Protein AF-A0A2H0WDD0-F1 (afdb_monomer)

Radius of gyration: 39.52 Å; Cα contacts (8 Å, |Δi|>4): 113; chains: 1; bounding box: 74×46×110 Å

Nearest PDB structures (foldseek):
  6jx6-assembly1_A  TM=5.318E-01  e=2.650E+00  Homo sapiens
  8auw-assembly1_D  TM=5.076E-01  e=2.993E+00  Homo sapiens
  8gym-assembly1_b  TM=4.103E-01  e=4.866E+00  Tetrahymena thermophila SB210
  7nvu-assembly1_M  TM=1.811E-01  e=6.594E+00  Homo sapiens
  6znl-assembly1_n  TM=1.899E-01  e=6.205E+00  Sus scrofa

Mean predicte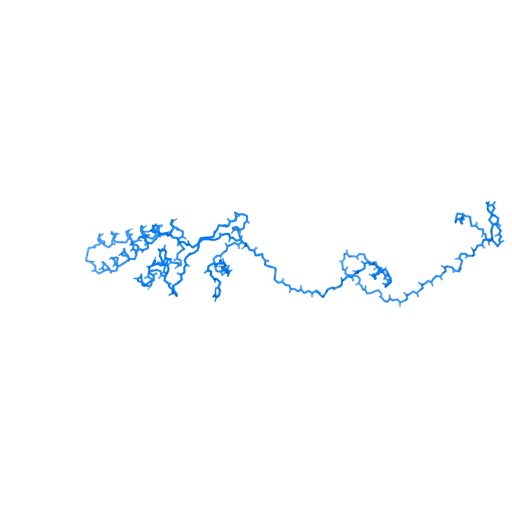d aligned error: 15.19 Å

Sequence (187 aa):
MHPQIRKEGPGKCPICGMDLVKTASLESVQDSSEVAQAPDGHASFQLTNNRIQMIGVKYGLVQKKIIFKSIEAAGRVAFDPELYTAQNEYVEAIRQLERVKDAPLADVKHSAQRMAESAKLRLKILGLSDKQISNLRNTGGATTGSNLLIPKPGESIWVYADVFEMDLPRIEAGLEVTITGGSLEGK

Structure (mmCIF, N/CA/C/O backbone):
data_AF-A0A2H0WDD0-F1
#
_entry.id   AF-A0A2H0WDD0-F1
#
loop_
_atom_site.group_PDB
_atom_site.id
_atom_site.type_symbol
_atom_site.label_atom_id
_atom_site.label_alt_id
_atom_site.label_comp_id
_atom_site.label_asym_id
_atom_site.label_entity_id
_atom_site.label_seq_id
_atom_site.pdbx_PDB_ins_code
_atom_site.Cartn_x
_atom_site.Cartn_y
_atom_site.Cartn_z
_atom_site.occupancy
_atom_site.B_iso_or_equiv
_atom_site.auth_seq_id
_atom_site.auth_comp_id
_atom_site.auth_asym_id
_atom_site.auth_atom_id
_atom_site.pdbx_PDB_model_num
ATOM 1 N N . MET A 1 1 ? 36.101 -6.932 -67.630 1.00 66.62 1 MET A N 1
ATOM 2 C CA . MET A 1 1 ? 36.363 -8.369 -67.885 1.00 66.62 1 MET A CA 1
ATOM 3 C C . MET A 1 1 ? 35.046 -9.031 -68.256 1.00 66.62 1 MET A C 1
ATOM 5 O O . MET A 1 1 ? 34.069 -8.696 -67.609 1.00 66.62 1 MET A O 1
ATOM 9 N N . HIS A 1 2 ? 35.002 -9.886 -69.286 1.00 70.31 2 HIS A N 1
ATOM 10 C CA . HIS A 1 2 ? 33.779 -10.526 -69.808 1.00 70.31 2 HIS A CA 1
ATOM 11 C C . HIS A 1 2 ? 33.630 -11.949 -69.232 1.00 70.31 2 HIS A C 1
ATOM 13 O O . HIS A 1 2 ? 34.198 -12.880 -69.806 1.00 70.31 2 HIS A O 1
ATOM 19 N N . PRO A 1 3 ? 32.915 -12.159 -68.108 1.00 70.12 3 PRO A N 1
ATOM 20 C CA . PRO A 1 3 ? 32.938 -13.431 -67.381 1.00 70.12 3 PRO A CA 1
ATOM 21 C C . PRO A 1 3 ? 32.151 -14.543 -68.090 1.00 70.12 3 PRO A C 1
ATOM 23 O O . PRO A 1 3 ? 32.378 -15.722 -67.825 1.00 70.12 3 PRO A O 1
ATOM 26 N N . GLN A 1 4 ? 31.242 -14.177 -69.004 1.00 75.75 4 GLN A N 1
ATOM 27 C CA . GLN A 1 4 ? 30.489 -15.127 -69.825 1.00 75.75 4 GLN A CA 1
ATOM 28 C C . GLN A 1 4 ? 31.330 -15.811 -70.919 1.00 75.75 4 GLN A C 1
ATOM 30 O O . GLN A 1 4 ? 30.879 -16.802 -71.486 1.00 75.75 4 GLN A O 1
ATOM 35 N N . ILE A 1 5 ? 32.541 -15.331 -71.232 1.00 74.62 5 ILE A N 1
ATOM 36 C CA . ILE A 1 5 ? 33.382 -15.932 -72.277 1.00 74.62 5 ILE A CA 1
ATOM 37 C C . ILE A 1 5 ? 34.345 -16.935 -71.646 1.00 74.62 5 ILE A C 1
ATOM 39 O O . ILE A 1 5 ? 35.364 -16.556 -71.071 1.00 74.62 5 ILE A O 1
ATOM 43 N N . ARG A 1 6 ? 34.033 -18.224 -71.803 1.00 78.12 6 ARG A N 1
ATOM 44 C CA . ARG A 1 6 ? 34.893 -19.347 -71.411 1.00 78.12 6 ARG A CA 1
ATOM 45 C C . ARG A 1 6 ? 35.353 -20.098 -72.658 1.00 78.12 6 ARG A C 1
ATOM 47 O O . ARG A 1 6 ? 34.556 -20.340 -73.559 1.00 78.12 6 ARG A O 1
ATOM 54 N N . LYS A 1 7 ? 36.642 -20.433 -72.722 1.00 78.25 7 LYS A N 1
ATOM 55 C CA . LYS A 1 7 ? 37.243 -21.239 -73.792 1.00 78.25 7 LYS A CA 1
ATOM 56 C C . LYS A 1 7 ? 38.083 -22.352 -73.170 1.00 78.25 7 LYS A C 1
ATOM 58 O O . LYS A 1 7 ? 38.688 -22.140 -72.126 1.00 78.25 7 LYS A O 1
ATOM 63 N N . GLU A 1 8 ? 38.128 -23.499 -73.840 1.00 76.12 8 GLU A N 1
ATOM 64 C CA . GLU A 1 8 ? 38.865 -24.704 -73.418 1.00 76.12 8 GLU A CA 1
ATOM 65 C C . GLU A 1 8 ? 40.400 -24.522 -73.449 1.00 76.12 8 GLU A C 1
ATOM 67 O O . GLU A 1 8 ? 41.130 -25.261 -72.798 1.00 76.12 8 GLU A O 1
ATOM 72 N N . GLY A 1 9 ? 40.914 -23.526 -74.187 1.00 75.31 9 GLY A N 1
ATOM 73 C CA . GLY A 1 9 ? 42.351 -23.303 -74.386 1.00 75.31 9 GLY A CA 1
ATOM 74 C C . GLY A 1 9 ? 42.802 -21.854 -74.158 1.00 75.31 9 GLY A C 1
ATOM 75 O O . GLY A 1 9 ? 41.968 -20.942 -74.112 1.00 75.31 9 GLY A O 1
ATOM 76 N N . PRO A 1 10 ? 44.122 -21.615 -74.025 1.00 80.81 10 PRO A N 1
ATOM 77 C CA . PRO A 1 10 ? 44.669 -20.271 -73.876 1.00 80.81 10 PRO A CA 1
ATOM 78 C C . PRO A 1 10 ? 44.399 -19.440 -75.134 1.00 80.81 10 PRO A C 1
ATOM 80 O O . PRO A 1 10 ? 44.521 -19.921 -76.261 1.00 80.81 10 PRO A O 1
ATOM 83 N N . GLY A 1 11 ? 44.032 -18.175 -74.950 1.00 82.06 11 GLY A N 1
ATOM 84 C CA . GLY A 1 11 ? 43.765 -17.280 -76.066 1.00 82.06 11 GLY A CA 1
ATOM 85 C C . GLY A 1 11 ? 43.245 -15.920 -75.631 1.00 82.06 11 GLY A C 1
ATOM 86 O O . GLY A 1 11 ? 43.094 -15.641 -74.442 1.00 82.06 11 GLY A O 1
ATOM 87 N N . LYS A 1 12 ? 42.950 -15.079 -76.624 1.00 84.56 12 LYS A N 1
ATOM 88 C CA . LYS A 1 12 ? 42.439 -13.720 -76.427 1.00 84.56 12 LYS A CA 1
ATOM 89 C C . LYS A 1 12 ? 40.913 -13.679 -76.410 1.00 84.56 12 LYS A C 1
ATOM 91 O O . LYS A 1 12 ? 40.232 -14.423 -77.127 1.00 84.56 12 LYS A O 1
ATOM 96 N N . CYS A 1 13 ? 40.371 -12.783 -75.591 1.00 81.62 13 CYS A N 1
ATOM 97 C CA . CYS A 1 13 ? 38.951 -12.466 -75.542 1.00 81.62 13 CYS A CA 1
ATOM 98 C C . CYS A 1 13 ? 38.513 -11.860 -76.893 1.00 81.62 13 CYS A C 1
ATOM 100 O O . CYS A 1 13 ? 39.082 -10.849 -77.300 1.00 81.62 13 CYS A O 1
ATOM 102 N N . PRO A 1 14 ? 37.503 -12.416 -77.588 1.00 82.81 14 PRO A N 1
ATOM 103 C CA . PRO A 1 14 ? 37.084 -11.946 -78.911 1.00 82.81 14 PRO A CA 1
ATOM 104 C C . PRO A 1 14 ? 36.406 -10.568 -78.893 1.00 82.81 14 PRO A C 1
ATOM 106 O O . PRO A 1 14 ? 36.254 -9.965 -79.946 1.00 82.81 14 PRO A O 1
ATOM 109 N N . ILE A 1 15 ? 36.009 -10.066 -77.718 1.00 80.94 15 ILE A N 1
ATOM 110 C CA . ILE A 1 15 ? 35.378 -8.745 -77.583 1.00 80.94 15 ILE A CA 1
ATOM 111 C C . ILE A 1 15 ? 36.426 -7.645 -77.377 1.00 80.94 15 ILE A C 1
ATOM 113 O O . ILE A 1 15 ? 36.326 -6.584 -77.980 1.00 80.94 15 ILE A O 1
ATOM 117 N N . CYS A 1 16 ? 37.426 -7.872 -76.519 1.00 82.38 16 CYS A N 1
ATOM 118 C CA . CYS A 1 16 ? 38.367 -6.819 -76.107 1.00 82.38 16 CYS A CA 1
ATOM 119 C C . CYS A 1 16 ? 39.848 -7.134 -76.338 1.00 82.38 16 CYS A C 1
ATOM 121 O O . CYS A 1 16 ? 40.696 -6.329 -75.970 1.00 82.38 16 CYS A O 1
ATOM 123 N N . GLY A 1 17 ? 40.186 -8.301 -76.889 1.00 79.00 17 GLY A N 1
ATOM 124 C CA . GLY A 1 17 ? 41.556 -8.652 -77.277 1.00 79.00 17 GLY A CA 1
ATOM 125 C C . GLY A 1 17 ? 42.544 -8.913 -76.131 1.00 79.00 17 GLY A C 1
ATOM 126 O O . GLY A 1 17 ? 43.715 -9.161 -76.403 1.00 79.00 17 GLY A O 1
ATOM 127 N N . MET A 1 18 ? 42.099 -8.878 -74.872 1.00 83.06 18 MET A N 1
ATOM 128 C CA . MET A 1 18 ? 42.918 -9.200 -73.692 1.00 83.06 18 MET A CA 1
ATOM 129 C C . MET A 1 18 ? 43.035 -10.719 -73.481 1.00 83.06 18 MET A C 1
ATOM 131 O O . MET A 1 18 ? 42.124 -11.459 -73.861 1.00 83.06 18 MET A O 1
ATOM 135 N N . ASP A 1 19 ? 44.122 -11.183 -72.859 1.00 83.81 19 ASP A N 1
ATOM 136 C CA . ASP A 1 19 ? 44.382 -12.611 -72.620 1.00 83.81 19 ASP A CA 1
ATOM 137 C C . ASP A 1 19 ? 43.442 -13.211 -71.555 1.00 83.81 19 ASP A C 1
ATOM 139 O O . ASP A 1 19 ? 43.110 -12.572 -70.554 1.00 83.81 19 ASP A O 1
ATOM 143 N N . LEU A 1 20 ? 42.983 -14.447 -71.782 1.00 80.88 20 LEU A N 1
ATOM 144 C CA . LEU A 1 20 ? 42.110 -15.174 -70.856 1.00 80.88 20 LEU A CA 1
ATOM 145 C C . LEU A 1 20 ? 42.899 -15.740 -69.662 1.00 80.88 20 LEU A C 1
ATOM 147 O O . LEU A 1 20 ? 43.971 -16.322 -69.825 1.00 80.88 20 LEU A O 1
ATOM 151 N N . VAL A 1 21 ? 42.325 -15.613 -68.462 1.00 77.00 21 VAL A N 1
ATOM 152 C CA . VAL A 1 21 ? 42.896 -16.102 -67.194 1.00 77.00 21 VAL A CA 1
ATOM 153 C C . VAL A 1 21 ? 42.287 -17.463 -66.833 1.00 77.00 21 VAL A C 1
ATOM 155 O O . VAL A 1 21 ? 41.078 -17.654 -66.969 1.00 77.00 21 VAL A O 1
ATOM 158 N N . LYS A 1 22 ? 43.110 -18.420 -66.376 1.00 77.00 22 LYS A N 1
ATOM 159 C CA . LYS A 1 22 ? 42.668 -19.781 -66.016 1.00 77.00 22 LYS A CA 1
ATOM 160 C C . LYS A 1 22 ? 41.762 -19.770 -64.778 1.00 77.00 22 LYS A C 1
ATOM 162 O O . LYS A 1 22 ? 42.094 -19.166 -63.765 1.00 77.00 22 LYS A O 1
ATOM 167 N N . THR A 1 23 ? 40.649 -20.502 -64.835 1.00 67.25 23 THR A N 1
ATOM 168 C CA . THR A 1 23 ? 39.708 -20.653 -63.710 1.00 67.25 23 THR A CA 1
ATOM 169 C C . THR A 1 23 ? 40.169 -21.665 -62.658 1.00 67.25 23 THR A C 1
ATOM 171 O O . THR A 1 23 ? 39.748 -21.559 -61.515 1.00 67.25 23 THR A O 1
ATOM 174 N N . ALA A 1 24 ? 41.061 -22.601 -63.002 1.00 59.78 24 ALA A N 1
ATOM 175 C CA . ALA A 1 24 ? 41.569 -23.620 -62.071 1.00 59.78 24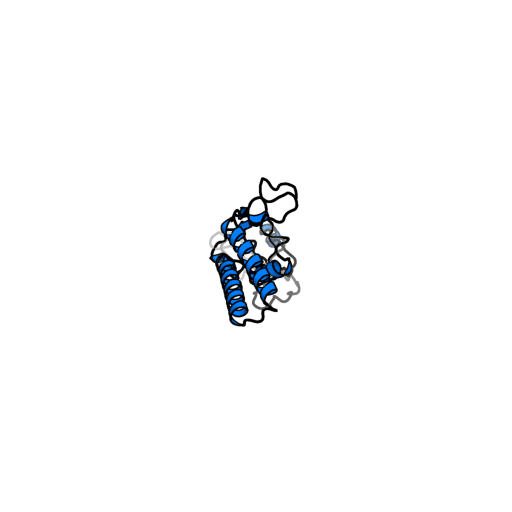 ALA A CA 1
ATOM 176 C C . ALA A 1 24 ? 42.467 -23.052 -60.951 1.00 59.78 24 ALA A C 1
ATOM 178 O O . ALA A 1 24 ? 42.599 -23.655 -59.896 1.00 59.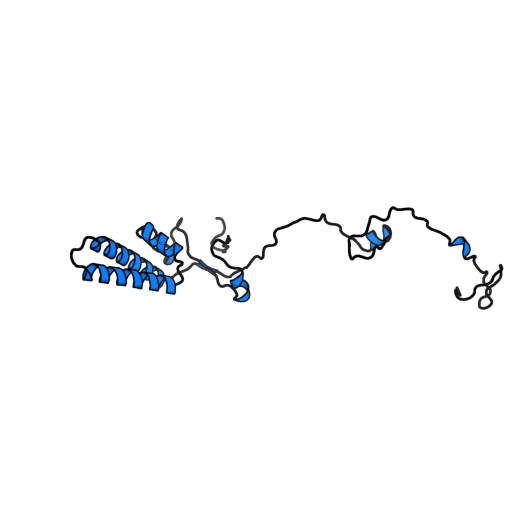78 24 ALA A O 1
ATOM 179 N N . SER A 1 25 ? 43.044 -21.856 -61.122 1.00 51.38 25 SER A N 1
ATOM 180 C CA . SER A 1 25 ? 43.764 -21.154 -60.045 1.00 51.38 25 SER A CA 1
ATOM 181 C C . SER A 1 25 ? 42.835 -20.486 -59.014 1.00 51.38 25 SER A C 1
ATOM 183 O O . SER A 1 25 ? 43.302 -19.718 -58.180 1.00 51.38 25 SER A O 1
ATOM 185 N N . LEU A 1 26 ? 41.527 -20.764 -59.074 1.00 52.62 26 LEU A N 1
ATOM 186 C CA . LEU A 1 26 ? 40.521 -20.369 -58.081 1.00 52.62 26 LEU A CA 1
ATOM 187 C C . LEU A 1 26 ? 39.936 -21.591 -57.345 1.00 52.62 26 LEU A C 1
ATOM 189 O O . LEU A 1 26 ? 38.783 -21.555 -56.918 1.00 52.62 26 LEU A O 1
ATOM 193 N N . GLU A 1 27 ? 40.700 -22.676 -57.197 1.00 39.72 27 GLU A N 1
ATOM 194 C CA . GLU A 1 27 ? 40.286 -23.825 -56.386 1.00 39.72 27 GLU A CA 1
ATOM 195 C C . GLU A 1 27 ? 40.775 -23.725 -54.931 1.00 39.72 27 GLU A C 1
ATOM 197 O O . GLU A 1 27 ? 41.961 -23.586 -54.640 1.00 39.72 27 GLU A O 1
ATOM 202 N N . SER A 1 28 ? 39.799 -23.863 -54.026 1.00 36.78 28 SER A N 1
ATOM 203 C CA . SER A 1 28 ? 39.895 -24.307 -52.629 1.00 36.78 28 SER A CA 1
ATOM 204 C C . SER A 1 28 ? 40.687 -23.457 -51.627 1.00 36.78 28 SER A C 1
ATOM 206 O O . SER A 1 28 ? 41.825 -23.756 -51.282 1.00 36.78 28 SER A O 1
ATOM 208 N N . VAL A 1 29 ? 39.993 -22.513 -50.982 1.00 39.00 29 VAL A N 1
ATOM 209 C CA . VAL A 1 29 ? 40.232 -22.272 -49.549 1.00 39.00 29 VAL A CA 1
ATOM 210 C C . VAL A 1 29 ? 39.531 -23.408 -48.798 1.00 39.00 29 VAL A C 1
ATOM 212 O O . VAL A 1 29 ? 38.350 -23.317 -48.472 1.00 39.00 29 VAL A O 1
ATOM 215 N N . GLN A 1 30 ? 40.231 -24.528 -48.616 1.00 40.97 30 GLN A N 1
ATOM 216 C CA . GLN A 1 30 ? 39.880 -25.517 -47.600 1.00 40.97 30 GLN A CA 1
ATOM 217 C C . GLN A 1 30 ? 40.309 -24.942 -46.251 1.00 40.97 30 GLN A C 1
ATOM 219 O O . GLN A 1 30 ? 41.468 -25.055 -45.867 1.00 40.97 30 GLN A O 1
ATOM 224 N N . ASP A 1 31 ? 39.380 -24.290 -45.559 1.00 38.84 31 ASP A N 1
ATOM 225 C CA . ASP A 1 31 ? 39.546 -23.973 -44.145 1.00 38.84 31 ASP A CA 1
ATOM 226 C C . ASP A 1 31 ? 38.864 -25.091 -43.349 1.00 38.84 31 ASP A C 1
ATOM 228 O O . ASP A 1 31 ? 37.639 -25.145 -43.210 1.00 38.84 31 ASP A O 1
ATOM 232 N N . SER A 1 32 ? 39.663 -26.069 -42.927 1.00 43.28 32 SER A N 1
ATOM 233 C CA . SER A 1 32 ? 39.248 -27.141 -42.029 1.00 43.28 32 SER A CA 1
ATOM 234 C C . SER A 1 32 ? 39.064 -26.564 -40.627 1.00 43.28 32 SER A C 1
ATOM 236 O O . SER A 1 32 ? 39.945 -26.675 -39.779 1.00 43.28 32 SER A O 1
ATOM 238 N N . SER A 1 33 ? 37.926 -25.924 -40.397 1.00 43.16 33 SER A N 1
ATOM 239 C CA . SER A 1 33 ? 37.504 -25.487 -39.071 1.00 43.16 33 SER A CA 1
ATOM 240 C C . SER A 1 33 ? 36.233 -26.241 -38.704 1.00 43.16 33 SER A C 1
ATOM 242 O O . SER A 1 33 ? 35.207 -26.112 -39.373 1.00 43.16 33 SER A O 1
ATOM 244 N N . GLU A 1 34 ? 36.346 -27.079 -37.674 1.00 45.84 34 GLU A N 1
ATOM 245 C CA . GLU A 1 34 ? 35.276 -27.874 -37.075 1.00 45.84 34 GLU A CA 1
ATOM 246 C C . GLU A 1 34 ? 33.975 -27.069 -36.994 1.00 45.84 34 GLU A C 1
ATOM 248 O O . GLU A 1 34 ? 33.913 -25.996 -36.387 1.00 45.84 34 GLU A O 1
ATOM 253 N N . VAL A 1 35 ? 32.926 -27.577 -37.642 1.00 50.47 35 VAL A N 1
ATOM 254 C CA . VAL A 1 35 ? 31.600 -26.964 -37.605 1.00 50.47 35 VAL A CA 1
ATOM 255 C C . VAL A 1 35 ? 31.057 -27.174 -36.199 1.00 50.47 35 VAL A C 1
ATOM 257 O O . VAL A 1 35 ? 30.469 -28.212 -35.900 1.00 50.47 35 VAL A O 1
ATOM 260 N N . ALA A 1 36 ? 31.281 -26.196 -35.321 1.00 57.69 36 ALA A N 1
ATOM 261 C CA . ALA A 1 36 ? 30.562 -26.095 -34.063 1.00 57.69 36 ALA A CA 1
ATOM 262 C C . ALA A 1 36 ? 29.067 -26.215 -34.387 1.00 57.69 36 ALA A C 1
ATOM 264 O O . ALA A 1 36 ? 28.525 -25.418 -35.158 1.00 57.69 36 ALA A O 1
ATOM 265 N N . GLN A 1 37 ? 28.445 -27.280 -33.880 1.00 61.06 37 GLN A N 1
ATOM 266 C CA . GLN A 1 37 ? 27.066 -27.643 -34.181 1.00 61.06 37 GLN A CA 1
ATOM 267 C C . GLN A 1 37 ? 26.163 -26.436 -33.933 1.00 61.06 37 GLN A C 1
ATOM 269 O O . GLN A 1 37 ? 26.116 -25.898 -32.825 1.00 61.06 37 GLN A O 1
ATOM 274 N N . ALA A 1 38 ? 25.507 -25.969 -34.994 1.00 62.12 38 ALA A N 1
ATOM 275 C CA . ALA A 1 38 ? 24.632 -24.816 -34.904 1.00 62.12 38 ALA A CA 1
ATOM 276 C C . ALA A 1 38 ? 23.477 -25.124 -33.936 1.00 62.12 38 ALA A C 1
ATOM 278 O O . ALA A 1 38 ? 22.957 -26.242 -33.955 1.00 62.12 38 ALA A O 1
ATOM 279 N N . PRO A 1 39 ? 23.080 -24.164 -33.084 1.00 68.44 39 PRO A N 1
ATOM 280 C CA . PRO A 1 39 ? 21.927 -24.342 -32.217 1.00 68.44 39 PRO A CA 1
ATOM 281 C C . PRO A 1 39 ? 20.663 -24.613 -33.040 1.00 68.44 39 PRO A C 1
ATOM 283 O O . PRO A 1 39 ? 20.501 -24.103 -34.152 1.00 68.44 39 PRO A O 1
ATOM 286 N N . ASP A 1 40 ? 19.780 -25.431 -32.472 1.00 76.94 40 ASP A N 1
ATOM 287 C CA . ASP A 1 40 ? 18.585 -25.946 -33.138 1.00 76.94 40 ASP A CA 1
ATOM 288 C C . ASP A 1 40 ? 17.719 -24.816 -33.727 1.00 76.94 40 ASP A C 1
ATOM 290 O O . ASP A 1 40 ? 17.490 -23.788 -33.087 1.00 76.94 40 ASP A O 1
ATOM 294 N N . GLY A 1 41 ? 17.248 -24.996 -34.965 1.00 78.19 41 GLY A N 1
ATOM 295 C CA . GLY A 1 41 ? 16.415 -24.014 -35.675 1.00 78.19 41 GLY A CA 1
ATOM 296 C C . GLY A 1 41 ? 17.159 -22.856 -36.359 1.00 78.19 41 GLY A C 1
ATOM 297 O O . GLY A 1 41 ? 16.507 -22.003 -36.964 1.00 78.19 41 GLY A O 1
ATOM 298 N N . HIS A 1 42 ? 18.496 -22.821 -36.326 1.00 72.06 42 HIS A N 1
ATOM 299 C CA . HIS A 1 42 ? 19.294 -21.790 -36.999 1.00 72.06 42 HIS A CA 1
ATOM 300 C C . HIS A 1 42 ? 20.144 -22.352 -38.146 1.00 72.06 42 HIS A C 1
ATOM 302 O O . HIS A 1 42 ? 20.801 -23.383 -38.018 1.00 72.06 42 HIS A O 1
ATOM 308 N N . ALA A 1 43 ? 20.182 -21.636 -39.275 1.00 76.44 43 ALA A N 1
ATOM 309 C CA . ALA A 1 43 ? 21.123 -21.933 -40.351 1.00 76.44 43 ALA A CA 1
ATOM 310 C C . ALA A 1 43 ? 22.551 -21.578 -39.905 1.00 76.44 43 ALA A C 1
ATOM 312 O O . ALA A 1 43 ? 22.804 -20.453 -39.470 1.00 76.44 43 ALA A O 1
ATOM 313 N N . SER A 1 44 ? 23.494 -22.515 -40.034 1.00 74.38 44 SER A N 1
ATOM 314 C CA . SER A 1 44 ? 24.910 -22.229 -39.803 1.00 74.38 44 SER A CA 1
ATOM 315 C C . SER A 1 44 ? 25.423 -21.283 -40.884 1.00 74.38 44 SER A C 1
ATOM 317 O O . SER A 1 44 ? 25.314 -21.581 -42.075 1.00 74.38 44 SER A O 1
ATOM 319 N N . PHE A 1 45 ? 26.024 -20.169 -40.487 1.00 74.00 45 PHE A N 1
ATOM 320 C CA . PHE A 1 45 ? 26.704 -19.265 -41.403 1.00 74.00 45 PHE A CA 1
ATOM 321 C C . PHE A 1 45 ? 28.078 -18.913 -40.834 1.00 74.00 45 PHE A C 1
ATOM 323 O O . PHE A 1 45 ? 28.243 -18.750 -39.627 1.00 74.00 45 PHE A O 1
ATOM 330 N N . GLN A 1 46 ? 29.076 -18.830 -41.708 1.00 79.19 46 GLN A N 1
ATOM 331 C CA . GLN A 1 46 ? 30.452 -18.518 -41.333 1.00 79.19 46 GLN A CA 1
ATOM 332 C C . GLN A 1 46 ? 30.774 -17.079 -41.747 1.00 79.19 46 GLN A C 1
ATOM 334 O O . GLN A 1 46 ? 30.551 -16.686 -42.895 1.00 79.19 46 GLN A O 1
ATOM 339 N N . LEU A 1 47 ? 31.294 -16.277 -40.815 1.00 83.31 47 LEU A N 1
ATOM 340 C CA . LEU A 1 47 ? 31.840 -14.948 -41.099 1.00 83.31 47 LEU A CA 1
ATOM 341 C C . LEU A 1 47 ? 33.347 -14.961 -40.893 1.00 83.31 47 LEU A C 1
ATOM 343 O O . LEU A 1 47 ? 33.851 -15.524 -39.929 1.00 83.31 47 LEU A O 1
ATOM 347 N N . THR A 1 48 ? 34.058 -14.256 -41.767 1.00 88.25 48 THR A N 1
ATOM 348 C CA . THR A 1 48 ? 35.484 -14.000 -41.581 1.00 88.25 48 THR A CA 1
ATOM 349 C C . THR A 1 48 ? 35.711 -12.977 -40.467 1.00 88.25 48 THR A C 1
ATOM 351 O O . THR A 1 48 ? 34.912 -12.055 -40.290 1.00 88.25 48 THR A O 1
ATOM 354 N N . ASN A 1 49 ? 36.840 -13.074 -39.761 1.00 85.69 49 ASN A N 1
ATOM 355 C CA . ASN A 1 49 ? 37.189 -12.150 -38.672 1.00 85.69 49 ASN A CA 1
ATOM 356 C C . ASN A 1 49 ? 37.194 -10.678 -39.115 1.00 85.69 49 ASN A C 1
ATOM 358 O O . ASN A 1 49 ? 36.642 -9.831 -38.418 1.00 85.69 49 ASN A O 1
ATOM 362 N N . ASN A 1 50 ? 37.704 -10.375 -40.316 1.00 87.00 50 ASN A N 1
ATOM 363 C CA . ASN A 1 50 ? 37.646 -9.021 -40.884 1.00 87.00 50 ASN A CA 1
ATOM 364 C C . ASN A 1 50 ? 36.200 -8.530 -41.053 1.00 87.00 50 ASN A C 1
ATOM 366 O O . ASN A 1 50 ? 35.902 -7.365 -40.809 1.00 87.00 50 ASN A O 1
ATOM 370 N N . ARG A 1 51 ? 35.276 -9.416 -41.447 1.00 85.94 51 ARG A N 1
ATOM 371 C CA . ARG A 1 51 ? 33.857 -9.078 -41.596 1.00 85.94 51 ARG A CA 1
ATOM 372 C C . ARG A 1 51 ? 33.183 -8.879 -40.236 1.00 85.94 51 ARG A C 1
ATOM 374 O O . ARG A 1 51 ? 32.434 -7.922 -40.089 1.00 85.94 51 ARG A O 1
ATOM 381 N N . ILE A 1 52 ? 33.495 -9.713 -39.240 1.00 87.88 52 ILE A N 1
ATOM 382 C CA . ILE A 1 52 ? 33.029 -9.554 -37.847 1.00 87.88 52 ILE A CA 1
ATOM 383 C C . ILE A 1 52 ? 33.477 -8.197 -37.282 1.00 87.88 52 ILE A C 1
ATOM 385 O O . ILE A 1 52 ? 32.678 -7.491 -36.664 1.00 87.88 52 ILE A O 1
ATOM 389 N N . GLN A 1 53 ? 34.728 -7.808 -37.545 1.00 88.75 53 GLN A N 1
ATOM 390 C CA . GLN A 1 53 ? 35.292 -6.528 -37.117 1.00 88.75 53 GLN A CA 1
ATOM 391 C C . GLN A 1 53 ? 34.650 -5.335 -37.836 1.00 88.75 53 GLN A C 1
ATOM 393 O O . GLN A 1 53 ? 34.252 -4.386 -37.169 1.00 88.75 53 GLN A O 1
ATOM 398 N N . MET A 1 54 ? 34.479 -5.391 -39.164 1.00 92.00 54 MET A N 1
ATOM 399 C CA . MET A 1 54 ? 33.819 -4.319 -39.929 1.00 92.00 54 MET A CA 1
ATOM 400 C C . MET A 1 54 ? 32.351 -4.113 -39.529 1.00 92.00 54 MET A C 1
ATOM 402 O O . MET A 1 54 ? 31.870 -2.985 -39.545 1.00 92.00 54 MET A O 1
ATOM 406 N N . ILE A 1 55 ? 31.642 -5.190 -39.170 1.00 92.75 55 ILE A N 1
ATOM 407 C CA . ILE A 1 55 ? 30.251 -5.126 -38.689 1.00 92.75 55 ILE A CA 1
ATOM 408 C C . ILE A 1 55 ? 30.181 -4.586 -37.249 1.00 92.75 55 ILE A C 1
ATOM 410 O O . ILE A 1 55 ? 29.161 -4.027 -36.853 1.00 92.75 55 ILE A O 1
ATOM 414 N N . GLY A 1 56 ? 31.251 -4.736 -36.460 1.00 91.88 56 GLY A N 1
ATOM 415 C CA . GLY A 1 56 ? 31.285 -4.306 -35.061 1.00 91.88 56 GLY A CA 1
ATOM 416 C C . GLY A 1 56 ? 30.486 -5.223 -34.131 1.00 91.88 56 GLY A C 1
ATOM 417 O O . GLY A 1 56 ? 29.793 -4.745 -33.232 1.00 91.88 56 GLY A O 1
ATOM 418 N N . VAL A 1 57 ? 30.555 -6.540 -34.352 1.00 89.56 57 VAL A N 1
ATOM 419 C CA . VAL A 1 57 ? 29.821 -7.527 -33.543 1.00 89.56 57 VAL A CA 1
ATOM 420 C C . VAL A 1 57 ? 30.249 -7.443 -32.073 1.00 89.56 57 VAL A C 1
ATOM 422 O O . VAL A 1 57 ? 31.434 -7.545 -31.753 1.00 89.56 57 VAL A O 1
ATOM 425 N N . LYS A 1 58 ? 29.272 -7.293 -31.170 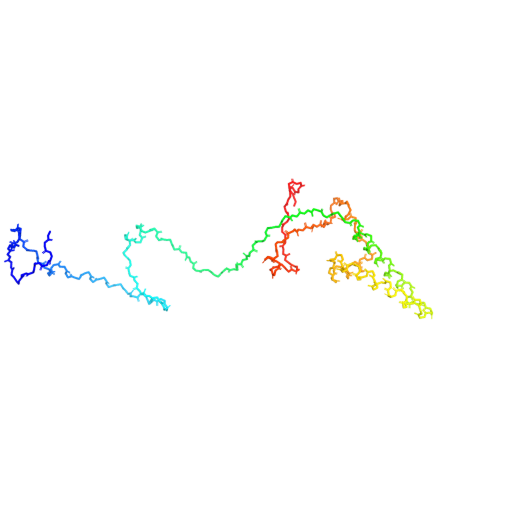1.00 91.88 58 LYS A N 1
ATOM 426 C CA . LYS A 1 58 ? 29.469 -7.341 -29.715 1.00 91.88 58 LYS A CA 1
ATOM 427 C C . LYS A 1 58 ? 28.890 -8.636 -29.161 1.00 91.88 58 LYS A C 1
ATOM 429 O O . LYS A 1 58 ? 27.751 -8.980 -29.462 1.00 91.88 58 LYS A O 1
ATOM 434 N N . TYR A 1 59 ? 29.664 -9.315 -28.324 1.00 88.44 59 TYR A N 1
ATOM 435 C CA . TYR A 1 59 ? 29.242 -10.533 -27.638 1.00 88.44 59 TYR A CA 1
ATOM 436 C C . TYR A 1 59 ? 28.914 -10.228 -26.177 1.00 88.44 59 TYR A C 1
ATOM 438 O O . TYR A 1 59 ? 29.531 -9.363 -25.556 1.00 88.44 59 TYR A O 1
ATOM 446 N N . GLY A 1 60 ? 27.952 -10.960 -25.624 1.00 90.88 60 GLY A N 1
ATOM 447 C CA . GLY A 1 60 ? 27.631 -10.955 -24.202 1.00 90.88 60 GLY A CA 1
ATOM 448 C C . GLY A 1 60 ? 27.438 -12.386 -23.723 1.00 90.88 60 GLY A C 1
ATOM 449 O O . GLY A 1 60 ? 26.925 -13.224 -24.463 1.00 90.88 60 GLY A O 1
ATOM 450 N N . LEU A 1 61 ? 27.863 -12.679 -22.496 1.00 92.94 61 LEU A N 1
ATOM 451 C CA . LEU A 1 61 ? 27.595 -13.976 -21.882 1.00 92.94 61 LEU A CA 1
ATOM 452 C C . LEU A 1 61 ? 26.096 -14.104 -21.591 1.00 92.94 61 LEU A C 1
ATOM 454 O O . LEU A 1 61 ? 25.474 -13.169 -21.082 1.00 92.94 61 LEU A O 1
ATOM 458 N N . VAL A 1 62 ? 25.521 -15.269 -21.892 1.00 90.88 62 VAL A N 1
ATOM 459 C CA . VAL A 1 62 ? 24.112 -15.556 -21.600 1.00 90.88 62 VAL A CA 1
ATOM 460 C C . VAL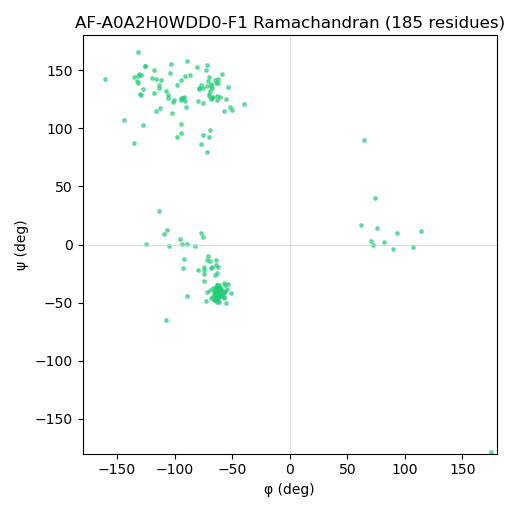 A 1 62 ? 23.927 -15.650 -20.087 1.00 90.88 62 VAL A C 1
ATOM 462 O O . VAL A 1 62 ? 24.606 -16.420 -19.412 1.00 90.88 62 VAL A O 1
ATOM 465 N N . GLN A 1 63 ? 22.997 -14.863 -19.549 1.00 92.00 63 GLN A N 1
ATOM 466 C CA . GLN A 1 63 ? 22.693 -14.814 -18.121 1.00 92.00 63 GLN A CA 1
ATOM 467 C C . GLN A 1 63 ? 21.183 -14.901 -17.904 1.00 92.00 63 GLN A C 1
ATOM 469 O O . GLN A 1 63 ? 20.412 -14.246 -18.603 1.00 92.00 63 GLN A O 1
ATOM 474 N N . LYS A 1 64 ? 20.759 -15.667 -16.893 1.00 91.94 64 LYS A N 1
ATOM 475 C CA . LYS A 1 64 ? 19.387 -15.598 -16.378 1.00 91.94 64 LYS A CA 1
ATOM 476 C C . LYS A 1 64 ? 19.287 -14.390 -15.450 1.00 91.94 64 LYS A C 1
ATOM 478 O O . LYS A 1 64 ? 20.048 -14.295 -14.491 1.00 91.94 64 LYS A O 1
ATOM 483 N N . LYS A 1 65 ? 18.361 -13.476 -15.730 1.00 88.50 65 LYS A N 1
ATOM 484 C CA . LYS A 1 65 ? 18.061 -12.323 -14.875 1.00 88.50 65 LYS A CA 1
ATOM 485 C C . LYS A 1 65 ? 16.567 -12.257 -14.620 1.00 88.50 65 LYS A C 1
ATOM 487 O O . LYS A 1 65 ? 15.773 -12.595 -15.495 1.00 88.50 65 LYS A O 1
ATOM 492 N N . ILE A 1 66 ? 16.205 -11.813 -13.424 1.00 86.3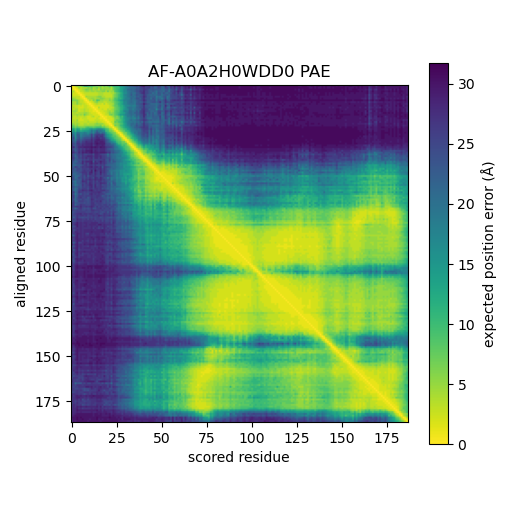8 66 ILE A N 1
ATOM 493 C CA . ILE A 1 66 ? 14.825 -11.469 -13.104 1.00 86.38 66 ILE A CA 1
ATOM 494 C C . ILE A 1 66 ? 14.552 -10.123 -13.774 1.00 86.38 66 ILE A C 1
ATOM 496 O O . ILE A 1 66 ? 15.272 -9.153 -13.542 1.00 86.38 66 ILE A O 1
ATOM 500 N N . ILE A 1 67 ? 13.553 -10.086 -14.651 1.00 87.38 67 ILE A N 1
ATOM 501 C CA . ILE A 1 67 ? 13.106 -8.857 -15.303 1.00 87.38 67 ILE A CA 1
ATOM 502 C C . ILE A 1 67 ? 12.009 -8.269 -14.421 1.00 87.38 67 ILE A C 1
ATOM 504 O O . ILE A 1 67 ? 11.013 -8.938 -14.154 1.00 87.38 67 ILE A O 1
ATOM 508 N N . PHE A 1 68 ? 12.185 -7.028 -13.982 1.00 85.12 68 PHE A N 1
ATOM 509 C CA . PHE A 1 68 ? 11.166 -6.271 -13.261 1.00 85.12 68 PHE A CA 1
ATOM 510 C C . PHE A 1 68 ? 10.779 -5.031 -14.069 1.00 85.12 68 PHE A C 1
ATOM 512 O O . PHE A 1 68 ? 11.584 -4.492 -14.831 1.00 85.12 68 PHE A O 1
ATOM 519 N N . LYS A 1 69 ? 9.526 -4.590 -13.924 1.00 86.25 69 LYS A N 1
ATOM 520 C CA . LYS A 1 69 ? 9.055 -3.310 -14.458 1.00 86.25 69 LYS A CA 1
ATOM 521 C C . LYS A 1 69 ? 9.015 -2.318 -13.303 1.00 86.25 69 LYS A C 1
ATOM 523 O O . LYS A 1 69 ? 8.327 -2.578 -12.323 1.00 86.25 69 LYS A O 1
ATOM 528 N N . SER A 1 70 ? 9.729 -1.205 -13.438 1.00 90.88 70 SER A N 1
ATOM 529 C CA . SER A 1 70 ? 9.553 -0.064 -12.540 1.00 90.88 70 SER A CA 1
ATOM 530 C C . SER A 1 70 ? 8.307 0.714 -12.962 1.00 90.88 70 SER A C 1
ATOM 532 O O . SER A 1 70 ? 8.115 0.949 -14.159 1.00 90.88 70 SER A O 1
ATOM 534 N N . ILE A 1 71 ? 7.455 1.068 -12.002 1.00 92.19 71 ILE A N 1
ATOM 535 C CA . ILE A 1 71 ? 6.277 1.914 -12.214 1.00 92.19 71 ILE A CA 1
ATOM 536 C C . ILE A 1 71 ? 6.546 3.220 -11.477 1.00 92.19 71 ILE A C 1
ATOM 538 O O . ILE A 1 71 ? 6.708 3.227 -10.259 1.00 92.19 71 ILE A O 1
ATOM 542 N N . GLU A 1 72 ? 6.613 4.313 -12.228 1.00 91.75 72 GLU A N 1
ATOM 543 C CA . GLU A 1 72 ? 6.765 5.652 -11.669 1.00 91.75 72 GLU A CA 1
ATOM 544 C C . GLU A 1 72 ? 5.383 6.278 -11.510 1.00 91.75 72 GLU A C 1
ATOM 546 O O . GLU A 1 72 ? 4.610 6.354 -12.466 1.00 91.75 72 GLU A O 1
ATOM 551 N N . ALA A 1 73 ? 5.071 6.704 -10.290 1.00 92.56 73 ALA A N 1
ATOM 552 C CA . ALA A 1 73 ? 3.786 7.284 -9.938 1.00 92.56 73 ALA A CA 1
ATOM 553 C C . ALA A 1 73 ? 4.007 8.625 -9.243 1.00 92.56 73 ALA A C 1
ATOM 555 O O . ALA A 1 73 ? 4.840 8.742 -8.340 1.00 92.56 73 ALA A O 1
ATOM 556 N N . ALA A 1 74 ? 3.245 9.637 -9.654 1.00 92.31 74 ALA A N 1
ATOM 557 C CA . ALA A 1 74 ? 3.222 10.902 -8.939 1.00 92.31 74 ALA A CA 1
ATOM 558 C C . ALA A 1 74 ? 2.517 10.690 -7.595 1.00 92.31 74 ALA A C 1
ATOM 560 O O . ALA A 1 74 ? 1.427 10.120 -7.544 1.00 92.31 74 ALA A O 1
ATOM 561 N N . GLY A 1 75 ? 3.153 11.134 -6.512 1.00 90.94 75 GLY A N 1
ATOM 562 C CA . GLY A 1 75 ? 2.640 10.967 -5.160 1.00 90.94 75 GLY A CA 1
ATOM 563 C C . GLY A 1 75 ? 2.535 12.281 -4.399 1.00 90.94 75 GLY A C 1
ATOM 564 O O . GLY A 1 75 ? 3.282 13.227 -4.646 1.00 90.94 75 GLY A O 1
ATOM 565 N N . ARG A 1 76 ? 1.616 12.327 -3.435 1.00 89.31 76 ARG A N 1
ATOM 566 C CA . ARG A 1 76 ? 1.470 13.423 -2.471 1.00 89.31 76 ARG A CA 1
ATOM 567 C C . ARG A 1 76 ? 1.347 12.881 -1.056 1.00 89.31 76 ARG A C 1
ATOM 569 O O . ARG A 1 76 ? 0.725 11.842 -0.836 1.00 89.31 76 ARG A O 1
ATOM 576 N N . VAL A 1 77 ? 1.909 13.612 -0.097 1.00 88.25 77 VAL A N 1
ATOM 577 C CA . VAL A 1 77 ? 1.695 13.327 1.326 1.00 88.25 77 VAL A CA 1
ATOM 578 C C . VAL A 1 77 ? 0.211 13.512 1.630 1.00 88.25 77 VAL A C 1
ATOM 580 O O . VAL A 1 77 ? -0.386 14.524 1.257 1.00 88.25 77 VAL A O 1
ATOM 583 N N . ALA A 1 78 ? -0.393 12.502 2.243 1.00 87.94 78 ALA A N 1
ATOM 584 C CA . ALA A 1 78 ? -1.816 12.476 2.515 1.00 87.94 78 ALA A CA 1
ATOM 585 C C . ALA A 1 78 ? -2.185 13.467 3.624 1.00 87.94 78 ALA A C 1
ATOM 587 O O . ALA A 1 78 ? -1.531 13.531 4.664 1.00 87.94 78 ALA A O 1
ATOM 588 N N . PHE A 1 79 ? -3.281 14.186 3.395 1.00 90.12 79 PHE A N 1
ATOM 589 C CA . PHE A 1 79 ? -4.012 14.932 4.408 1.00 90.12 79 PHE A CA 1
ATOM 590 C C . PHE A 1 79 ? -5.474 14.496 4.328 1.00 90.12 79 PHE A C 1
ATOM 592 O O . PHE A 1 79 ? -6.177 14.889 3.396 1.00 90.12 79 PHE A O 1
ATOM 599 N N . ASP A 1 80 ? -5.910 13.650 5.261 1.00 90.38 80 ASP A N 1
ATOM 600 C CA . ASP A 1 80 ? -7.259 13.071 5.243 1.00 90.38 80 ASP A CA 1
ATOM 601 C C . ASP A 1 80 ? -7.916 13.111 6.637 1.00 90.38 80 ASP A C 1
ATOM 603 O O . ASP A 1 80 ? -7.823 12.161 7.428 1.00 90.38 80 ASP A O 1
ATOM 607 N N . PRO A 1 81 ? -8.598 14.227 6.959 1.00 90.44 81 PRO A N 1
ATOM 608 C CA . PRO A 1 81 ? -9.348 14.369 8.203 1.00 90.44 81 PRO A CA 1
ATOM 609 C C . PRO A 1 81 ? -10.545 13.419 8.322 1.00 90.44 81 PRO A C 1
ATOM 611 O O . PRO A 1 81 ? -10.958 13.087 9.439 1.00 90.44 81 PRO A O 1
ATOM 614 N N . GLU A 1 82 ? -11.120 12.983 7.198 1.00 91.06 82 GLU A N 1
ATOM 615 C CA . GLU A 1 82 ? -12.261 12.073 7.216 1.00 91.06 82 GLU A CA 1
ATOM 616 C C . GLU A 1 82 ? -11.811 10.676 7.636 1.00 91.06 82 GLU A C 1
ATOM 618 O O . GLU A 1 82 ? -12.383 10.097 8.564 1.00 91.06 82 GLU A O 1
ATOM 623 N N . LEU A 1 83 ? -10.741 10.166 7.024 1.00 90.81 83 LEU A N 1
ATOM 624 C CA . LEU A 1 83 ? -10.159 8.890 7.409 1.00 90.81 83 LEU A CA 1
ATOM 625 C C . LEU A 1 83 ? -9.665 8.911 8.857 1.00 90.81 83 LEU A C 1
ATOM 627 O O . LEU A 1 83 ? -9.881 7.944 9.589 1.00 90.81 83 LEU A O 1
ATOM 631 N N . TYR A 1 84 ? -9.066 10.020 9.297 1.00 89.44 84 TYR A N 1
ATOM 632 C CA . TYR A 1 84 ? -8.698 10.215 10.699 1.00 89.44 84 TYR A CA 1
ATOM 633 C C . TYR A 1 84 ? -9.901 10.049 11.641 1.00 89.44 84 TYR A C 1
ATOM 635 O O . TYR A 1 84 ? -9.852 9.285 12.611 1.00 89.44 84 TYR A O 1
ATOM 643 N N . THR A 1 85 ? -11.004 10.734 11.337 1.00 91.50 85 THR A N 1
ATOM 644 C CA . THR A 1 85 ? -12.240 10.664 12.126 1.00 91.50 85 THR A CA 1
ATOM 645 C C . THR A 1 85 ? -12.811 9.248 12.133 1.00 91.50 85 THR A C 1
ATOM 647 O O . THR A 1 85 ? -13.110 8.710 13.198 1.00 91.50 85 THR A O 1
ATOM 650 N N . ALA A 1 86 ? -12.873 8.601 10.969 1.00 93.06 86 ALA A N 1
ATOM 651 C CA . ALA A 1 86 ? -13.383 7.241 10.837 1.00 93.06 86 ALA A CA 1
ATOM 652 C C . ALA A 1 86 ? -12.540 6.210 11.615 1.00 93.06 86 ALA A C 1
ATOM 654 O O . ALA A 1 86 ? -13.089 5.275 12.202 1.00 93.06 86 ALA A O 1
ATOM 655 N N . GLN A 1 87 ? -11.211 6.372 11.666 1.00 91.00 87 GLN A N 1
ATOM 656 C CA . GLN A 1 87 ? -10.341 5.511 12.477 1.00 91.00 87 GLN A CA 1
ATOM 657 C C . GLN A 1 87 ? -10.637 5.665 13.972 1.00 91.00 87 GLN A C 1
ATOM 659 O O . GLN A 1 87 ? -10.755 4.661 14.675 1.00 91.00 87 GLN A O 1
ATOM 664 N N . ASN A 1 88 ? -10.800 6.902 14.449 1.00 90.31 88 ASN A N 1
ATOM 665 C CA . ASN A 1 88 ? -11.161 7.176 15.841 1.00 90.31 88 ASN A CA 1
ATOM 666 C C . ASN A 1 88 ? -12.534 6.596 16.206 1.00 90.31 88 ASN A C 1
ATOM 668 O O . ASN A 1 88 ? -12.664 5.953 17.248 1.00 90.31 88 ASN A O 1
ATOM 672 N N . GLU A 1 89 ? -13.534 6.770 15.337 1.00 92.75 89 GLU A N 1
ATOM 673 C CA . GLU A 1 89 ? -14.871 6.187 15.507 1.00 92.75 89 GLU A CA 1
ATOM 674 C C . GLU A 1 89 ? -14.807 4.660 15.631 1.00 92.75 89 GLU A C 1
ATOM 676 O O . GLU A 1 89 ? -15.417 4.084 16.531 1.00 92.75 89 GLU A O 1
ATOM 681 N N . TYR A 1 90 ? -14.035 3.991 14.767 1.00 93.62 90 TYR A N 1
ATOM 682 C CA . TYR A 1 90 ? -13.866 2.539 14.825 1.00 93.62 90 TYR A CA 1
ATOM 683 C C . TYR A 1 90 ? -13.186 2.082 16.118 1.00 93.62 90 TYR A C 1
ATOM 685 O O . TYR A 1 90 ? -13.644 1.126 16.746 1.00 93.62 90 TYR A O 1
ATOM 693 N N . VAL A 1 91 ? -12.119 2.764 16.544 1.00 91.62 91 VAL A N 1
ATOM 694 C CA . VAL A 1 91 ? -11.430 2.443 17.803 1.00 91.62 91 VAL A CA 1
ATOM 695 C C . VAL A 1 91 ? -12.384 2.582 18.990 1.00 91.62 91 VAL A C 1
ATOM 697 O O . VAL A 1 91 ? -12.421 1.698 19.847 1.00 91.62 91 VAL A O 1
ATOM 700 N N . GLU A 1 92 ? -13.192 3.641 19.034 1.00 91.69 92 GLU A N 1
ATOM 701 C CA . GLU A 1 92 ? -14.155 3.829 20.120 1.00 91.69 92 GLU A CA 1
ATOM 702 C C . GLU A 1 92 ? -15.294 2.801 20.069 1.00 91.69 92 GLU A C 1
ATOM 704 O O . GLU A 1 92 ? -15.648 2.233 21.103 1.00 91.69 92 GLU A O 1
ATOM 709 N N . ALA A 1 93 ? -15.795 2.460 18.878 1.00 93.88 93 ALA A N 1
ATOM 710 C CA . ALA A 1 93 ? -16.792 1.403 18.709 1.00 93.88 93 ALA A CA 1
ATOM 711 C C . ALA A 1 93 ? -16.275 0.039 19.203 1.00 93.88 93 ALA A C 1
ATOM 713 O O . ALA A 1 93 ? -17.011 -0.709 19.850 1.00 93.88 93 ALA A O 1
ATOM 714 N N . ILE A 1 94 ? -14.997 -0.279 18.964 1.00 92.81 94 ILE A N 1
ATOM 715 C CA . ILE A 1 94 ? -14.360 -1.492 19.495 1.00 92.81 94 ILE A CA 1
ATOM 716 C C . ILE A 1 94 ? -14.245 -1.439 21.022 1.00 92.81 94 ILE A C 1
ATOM 718 O O . ILE A 1 94 ? -14.590 -2.419 21.680 1.00 92.81 94 ILE A O 1
ATOM 722 N N . ARG A 1 95 ? -13.825 -0.312 21.610 1.00 90.81 95 ARG A N 1
ATOM 723 C CA . ARG A 1 95 ? -13.769 -0.166 23.078 1.00 90.81 95 ARG A CA 1
ATOM 724 C C . ARG A 1 95 ? -15.144 -0.325 23.716 1.00 90.81 95 ARG A C 1
ATOM 726 O O . ARG A 1 95 ? -15.274 -0.969 24.757 1.00 90.81 95 ARG A O 1
ATOM 733 N N . GLN A 1 96 ? -16.180 0.238 23.098 1.00 91.81 96 GLN A N 1
ATOM 734 C CA . GLN A 1 96 ? -17.555 0.059 23.548 1.00 91.81 96 GLN A CA 1
ATOM 735 C C . GLN A 1 96 ? -17.972 -1.409 23.460 1.00 91.81 96 GLN A C 1
ATOM 737 O O . GLN A 1 96 ? -18.519 -1.935 24.429 1.00 91.81 96 GLN A O 1
ATOM 742 N N . LEU A 1 97 ? -17.672 -2.076 22.341 1.00 91.62 97 LEU A N 1
ATOM 743 C CA . LEU A 1 97 ? -17.933 -3.500 22.159 1.00 91.62 97 LEU A CA 1
ATOM 744 C C . LEU A 1 97 ? -17.256 -4.338 23.248 1.00 91.62 97 LEU A C 1
ATOM 746 O O . LEU A 1 97 ? -17.883 -5.246 23.780 1.00 91.62 97 LEU A O 1
ATOM 750 N N . GLU A 1 98 ? -16.014 -4.016 23.617 1.00 89.81 98 GLU A N 1
ATOM 751 C CA . GLU A 1 98 ? -15.283 -4.687 24.694 1.00 89.81 98 GLU A CA 1
ATOM 752 C C . GLU A 1 98 ? -15.923 -4.486 26.066 1.00 89.81 98 GLU A C 1
ATOM 754 O O . GLU A 1 98 ? -16.095 -5.463 26.791 1.00 89.81 98 GLU A O 1
ATOM 759 N N . ARG A 1 99 ? -16.347 -3.262 26.398 1.00 90.31 99 ARG A N 1
ATOM 760 C CA . ARG A 1 99 ? -17.014 -2.960 27.677 1.00 90.31 99 ARG A CA 1
ATOM 761 C C . ARG A 1 99 ? -18.340 -3.694 27.847 1.00 90.31 99 ARG A C 1
ATOM 763 O O . ARG A 1 99 ? -18.693 -4.061 28.963 1.00 90.31 99 ARG A O 1
ATOM 770 N N . VAL A 1 100 ? -19.090 -3.899 26.764 1.00 92.31 100 VAL A N 1
ATOM 771 C CA . VAL A 1 100 ? -20.404 -4.559 26.834 1.00 92.31 100 VAL A CA 1
ATOM 772 C C . VAL A 1 100 ? -20.334 -6.082 26.693 1.00 92.31 100 VAL A C 1
ATOM 774 O O . VAL A 1 100 ? -21.377 -6.732 26.772 1.00 92.31 100 VAL A O 1
ATOM 777 N N . LYS A 1 101 ? -19.142 -6.683 26.530 1.00 87.19 101 LYS A N 1
ATOM 778 C CA . LYS A 1 101 ? -18.981 -8.151 26.449 1.00 87.19 101 LYS A CA 1
ATOM 779 C C . LYS A 1 101 ? -19.605 -8.867 27.646 1.00 87.19 101 LYS A C 1
ATOM 781 O O . LYS A 1 101 ? -20.279 -9.881 27.454 1.00 87.19 101 LYS A O 1
ATOM 786 N N . ASP A 1 102 ? -19.482 -8.278 28.831 1.00 86.06 102 ASP A N 1
ATOM 787 C CA . ASP A 1 102 ? -19.990 -8.834 30.090 1.00 86.06 102 ASP A CA 1
ATOM 788 C C . ASP A 1 102 ? -21.383 -8.304 30.471 1.00 86.06 102 ASP A C 1
ATOM 790 O O . ASP A 1 102 ? -21.911 -8.628 31.533 1.00 86.06 102 ASP A O 1
ATOM 794 N N . ALA A 1 103 ? -22.020 -7.503 29.607 1.00 84.75 103 ALA A N 1
ATOM 795 C CA . ALA A 1 103 ? -23.335 -6.942 29.896 1.00 84.75 103 ALA A CA 1
ATOM 796 C C . ALA A 1 103 ? -24.416 -8.046 30.000 1.00 84.75 103 ALA A C 1
ATOM 798 O O . ALA A 1 103 ? -24.416 -8.987 29.199 1.00 84.75 103 ALA A O 1
ATOM 799 N N . PRO A 1 104 ? -25.376 -7.930 30.934 1.00 83.00 104 PRO A N 1
ATOM 800 C CA . PRO A 1 104 ? -26.431 -8.929 31.115 1.00 83.00 104 PRO A CA 1
ATOM 801 C C . PRO A 1 104 ? -27.515 -8.893 30.021 1.00 83.00 104 PRO A C 1
ATOM 803 O O . PRO A 1 104 ? -28.185 -9.898 29.801 1.00 83.00 104 PRO A O 1
ATOM 806 N N . LEU A 1 105 ? -27.687 -7.772 29.307 1.00 90.06 105 LEU A N 1
ATOM 807 C CA . LEU A 1 105 ? -28.676 -7.638 28.227 1.00 90.06 105 LEU A CA 1
ATOM 808 C C . LEU A 1 105 ? -28.082 -7.978 26.850 1.00 90.06 105 LEU A C 1
ATOM 810 O O . LEU A 1 105 ? -27.113 -7.356 26.411 1.00 90.06 105 LEU A O 1
ATOM 814 N N . ALA A 1 106 ? -28.725 -8.900 26.127 1.00 87.75 106 ALA A N 1
ATOM 815 C CA . ALA A 1 106 ? -28.321 -9.319 24.781 1.00 87.75 106 ALA A CA 1
ATOM 816 C C . ALA A 1 106 ? -28.428 -8.192 23.734 1.00 87.75 106 ALA A C 1
ATOM 818 O O . ALA A 1 106 ? -27.529 -8.034 22.905 1.00 87.75 106 ALA A O 1
ATOM 819 N N . ASP A 1 107 ? -29.469 -7.359 23.814 1.00 89.69 107 ASP A N 1
ATOM 820 C CA . ASP A 1 107 ? -29.700 -6.260 22.865 1.00 89.69 107 ASP A CA 1
ATOM 821 C C . ASP A 1 107 ? -28.569 -5.226 22.875 1.00 89.69 107 ASP A C 1
ATOM 823 O O . ASP A 1 107 ? -28.188 -4.687 21.833 1.00 89.69 107 ASP A O 1
ATOM 827 N N . VAL A 1 108 ? -27.977 -4.992 24.050 1.00 89.88 108 VAL A N 1
ATOM 828 C CA . VAL A 1 108 ? -26.851 -4.066 24.222 1.00 89.88 108 VAL A CA 1
ATOM 829 C C . VAL A 1 108 ? -25.614 -4.583 23.482 1.00 89.88 108 VAL A C 1
ATOM 831 O O . VAL A 1 108 ? -24.943 -3.811 22.794 1.00 89.88 108 VAL A O 1
ATOM 834 N N . LYS A 1 109 ? -25.348 -5.896 23.546 1.00 91.06 109 LYS A N 1
ATOM 835 C CA . LYS A 1 109 ? -24.231 -6.530 22.825 1.00 91.06 109 LYS A CA 1
ATOM 836 C C . LYS A 1 109 ? -24.429 -6.452 21.319 1.00 91.06 109 LYS A C 1
ATOM 838 O O . LYS A 1 109 ? -23.527 -6.026 20.602 1.00 91.06 109 LYS A O 1
ATOM 843 N N . HIS A 1 110 ? -25.622 -6.809 20.849 1.00 92.00 110 HIS A N 1
ATOM 844 C CA . HIS A 1 110 ? -25.943 -6.785 19.425 1.00 92.00 110 HIS A CA 1
ATOM 845 C C . HIS A 1 110 ? -25.868 -5.363 18.846 1.00 92.00 110 HIS A C 1
ATOM 847 O O . HIS A 1 110 ? -25.365 -5.158 17.742 1.00 92.00 110 HIS A O 1
ATOM 853 N N . SER A 1 111 ? -26.313 -4.355 19.602 1.00 92.56 111 SER A N 1
ATOM 854 C CA . SER A 1 111 ? -26.187 -2.951 19.200 1.00 92.56 111 SER A CA 1
ATOM 855 C C . SER A 1 111 ? -24.724 -2.523 19.038 1.00 92.56 111 SER A C 1
ATOM 857 O O . SER A 1 111 ? -24.352 -1.998 17.987 1.00 92.56 111 SER A O 1
ATOM 859 N N . ALA A 1 112 ? -23.874 -2.817 20.028 1.00 93.00 112 ALA A N 1
ATOM 860 C CA . ALA A 1 112 ? -22.450 -2.490 19.959 1.00 93.00 112 ALA A CA 1
ATOM 861 C C . ALA A 1 112 ? -21.730 -3.241 18.826 1.00 93.00 112 ALA A C 1
ATOM 863 O O . ALA A 1 112 ? -20.870 -2.671 18.155 1.00 93.00 112 ALA A O 1
ATOM 864 N N . GLN A 1 113 ? -22.109 -4.496 18.567 1.00 94.25 113 GLN A N 1
ATOM 865 C CA . GLN A 1 113 ? -21.529 -5.281 17.480 1.00 94.25 113 GLN A CA 1
ATOM 866 C C . GLN A 1 113 ? -21.852 -4.672 16.112 1.00 94.25 113 GLN A C 1
ATOM 868 O O . GLN A 1 113 ? -20.939 -4.441 15.321 1.00 94.25 113 GLN A O 1
ATOM 873 N N . ARG A 1 114 ? -23.119 -4.321 15.858 1.00 95.50 114 ARG A N 1
ATOM 874 C CA . ARG A 1 114 ? -23.517 -3.654 14.607 1.00 95.50 114 ARG A CA 1
ATOM 875 C C . ARG A 1 114 ? -22.812 -2.314 14.411 1.00 95.50 114 ARG A C 1
ATOM 877 O O . ARG A 1 114 ? -22.449 -1.972 13.289 1.00 95.50 114 ARG A O 1
ATOM 884 N N . MET A 1 115 ? -22.595 -1.563 15.490 1.00 94.19 115 MET A N 1
ATOM 885 C CA . MET A 1 115 ? -21.861 -0.298 15.435 1.00 94.19 115 MET A CA 1
ATOM 886 C C . MET A 1 115 ? -20.404 -0.512 15.007 1.00 94.19 115 MET A C 1
ATOM 888 O O . MET A 1 115 ? -19.931 0.151 14.084 1.00 94.19 115 MET A O 1
ATOM 89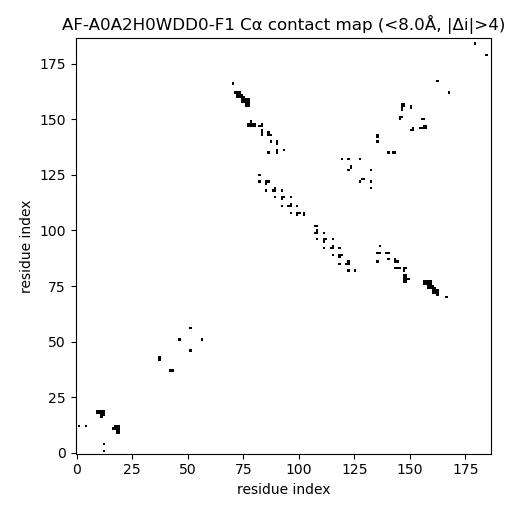2 N N . ALA A 1 116 ? -19.714 -1.479 15.619 1.00 94.62 116 ALA A N 1
ATOM 893 C CA . ALA A 1 116 ? -18.346 -1.829 15.247 1.00 94.62 116 ALA A CA 1
ATOM 894 C C . ALA A 1 116 ? -18.252 -2.351 13.801 1.00 94.62 116 ALA A C 1
ATOM 896 O O . ALA A 1 116 ? -17.320 -2.000 13.075 1.00 94.62 116 ALA A O 1
ATOM 897 N N . GLU A 1 117 ? -19.226 -3.149 13.354 1.00 95.81 117 GLU A N 1
ATOM 898 C CA . GLU A 1 117 ? -19.313 -3.637 11.973 1.00 95.81 117 GLU A CA 1
ATOM 899 C C . GLU A 1 117 ? -19.532 -2.495 10.969 1.00 95.81 117 GLU A C 1
ATOM 901 O O . GLU A 1 117 ? -18.850 -2.444 9.944 1.00 95.81 117 GLU A O 1
ATOM 906 N N . SER A 1 118 ? -20.408 -1.536 11.283 1.00 97.25 118 SER A N 1
ATOM 907 C CA . SER A 1 118 ? -20.639 -0.348 10.454 1.00 97.25 118 SER A CA 1
ATOM 908 C C . SER A 1 118 ? -19.388 0.528 10.351 1.00 97.25 118 SER A C 1
ATOM 910 O O . SER A 1 118 ? -19.016 0.956 9.258 1.00 97.25 118 SER A O 1
ATOM 912 N N . ALA A 1 119 ? -18.701 0.764 11.472 1.00 95.88 119 ALA A N 1
ATOM 913 C CA . ALA A 1 119 ? -17.454 1.523 11.482 1.00 95.88 119 ALA A CA 1
ATOM 914 C C . ALA A 1 119 ? -16.350 0.805 10.683 1.00 95.88 119 ALA A C 1
ATOM 916 O O . ALA A 1 119 ? -15.639 1.431 9.894 1.00 95.88 119 ALA A O 1
ATOM 917 N N . LYS A 1 120 ? -16.258 -0.529 10.795 1.00 96.00 120 LYS A N 1
ATOM 918 C CA . LYS A 1 120 ? -15.353 -1.346 9.972 1.00 96.00 120 LYS A CA 1
ATOM 919 C C . LYS A 1 120 ? -15.658 -1.206 8.481 1.00 96.00 120 LYS A C 1
ATOM 921 O O . LYS A 1 120 ? -14.731 -1.088 7.681 1.00 96.00 120 LYS A O 1
ATOM 926 N N . LEU A 1 121 ? -16.934 -1.239 8.099 1.00 96.00 121 LEU A N 1
ATOM 927 C CA . LEU A 1 121 ? -17.347 -1.087 6.705 1.00 96.00 121 LEU A CA 1
ATOM 928 C C . LEU A 1 121 ? -16.952 0.289 6.154 1.00 96.00 121 LEU A C 1
ATOM 930 O O . LEU A 1 121 ? -16.407 0.359 5.054 1.00 96.00 121 LEU A O 1
ATOM 934 N N . ARG A 1 122 ? -17.142 1.359 6.936 1.00 95.94 122 ARG A N 1
ATOM 935 C CA . ARG A 1 122 ? -16.718 2.716 6.559 1.00 95.94 122 ARG A CA 1
ATOM 936 C C . ARG A 1 122 ? -15.219 2.782 6.259 1.00 95.94 122 ARG A C 1
ATOM 938 O O . ARG A 1 122 ? -14.837 3.313 5.223 1.00 95.94 122 ARG A O 1
ATOM 945 N N . LEU A 1 123 ? -14.376 2.176 7.099 1.00 94.69 123 LEU A N 1
ATOM 946 C CA . LEU A 1 123 ? -12.928 2.121 6.852 1.00 94.69 123 LEU A CA 1
ATOM 947 C C . LEU A 1 123 ? -12.572 1.393 5.549 1.00 94.69 123 LEU A C 1
ATOM 949 O O . LEU A 1 123 ? -11.668 1.826 4.838 1.00 94.69 123 LEU A O 1
ATOM 953 N N . LYS A 1 124 ? -13.291 0.315 5.209 1.00 95.31 124 LYS A N 1
ATO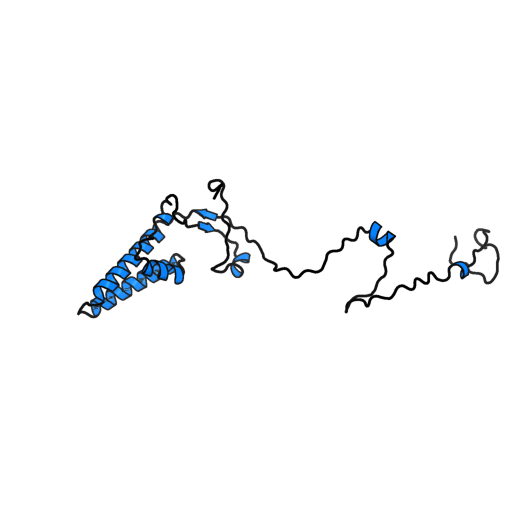M 954 C CA . LYS A 1 124 ? -13.091 -0.385 3.930 1.00 95.31 124 LYS A CA 1
ATOM 955 C C . LYS A 1 124 ? -13.457 0.484 2.731 1.00 95.31 124 LYS A C 1
ATOM 957 O O . LYS A 1 124 ? -12.736 0.469 1.741 1.00 95.31 124 LYS A O 1
ATOM 962 N N . ILE A 1 125 ? -14.555 1.237 2.824 1.00 95.06 125 ILE A N 1
ATOM 963 C CA . ILE A 1 125 ? -14.988 2.166 1.768 1.00 95.06 125 ILE A CA 1
ATOM 964 C C . ILE A 1 125 ? -13.938 3.262 1.553 1.00 95.06 125 ILE A C 1
ATOM 966 O O . ILE A 1 125 ? -13.643 3.605 0.414 1.00 95.06 125 ILE A O 1
ATOM 970 N N . LEU A 1 126 ? -13.315 3.741 2.633 1.00 91.75 126 LEU A N 1
ATOM 971 C CA . LEU A 1 126 ? -12.204 4.699 2.588 1.00 91.75 126 LEU A CA 1
ATOM 972 C C . LEU A 1 126 ? -10.860 4.073 2.155 1.00 91.75 126 LEU A C 1
ATOM 974 O O . LEU A 1 126 ? -9.828 4.736 2.194 1.00 91.75 126 LEU A O 1
ATOM 978 N N . GLY A 1 127 ? -10.851 2.802 1.738 1.00 87.88 127 GLY A N 1
ATOM 979 C CA . GLY A 1 127 ? -9.698 2.158 1.107 1.00 87.88 127 GLY A CA 1
ATOM 980 C C . GLY A 1 127 ? -8.754 1.405 2.048 1.00 87.88 127 GLY A C 1
ATOM 981 O O . GLY A 1 127 ? -7.682 0.985 1.613 1.00 87.88 127 GLY A O 1
ATOM 982 N N . LEU A 1 128 ? -9.111 1.189 3.322 1.00 89.94 128 LEU A N 1
ATOM 983 C CA . LEU A 1 128 ? -8.266 0.403 4.229 1.00 89.94 128 LEU A CA 1
ATOM 984 C C . LEU A 1 128 ? -8.428 -1.100 3.996 1.00 89.94 128 LEU A C 1
ATOM 986 O O . LEU A 1 128 ? -9.533 -1.644 3.954 1.00 89.94 128 LEU A O 1
ATOM 990 N N . SER A 1 129 ? -7.295 -1.796 3.956 1.00 90.56 129 SER A N 1
ATOM 991 C CA . SER A 1 129 ? -7.254 -3.257 3.919 1.00 90.56 129 SER A CA 1
ATOM 992 C C . SER A 1 129 ? -7.659 -3.880 5.259 1.00 90.56 129 SER A C 1
ATOM 994 O O . SER A 1 129 ? -7.447 -3.312 6.334 1.00 90.56 129 SER A O 1
ATOM 996 N N . ASP A 1 130 ? -8.157 -5.120 5.225 1.00 91.25 130 ASP A N 1
ATOM 997 C CA . ASP A 1 130 ? -8.472 -5.877 6.444 1.00 91.25 130 ASP A CA 1
ATOM 998 C C . ASP A 1 130 ? -7.259 -6.027 7.379 1.00 91.25 130 ASP A C 1
ATOM 1000 O O . ASP A 1 130 ? -7.416 -5.995 8.602 1.00 91.25 130 ASP A O 1
ATOM 1004 N N . LYS A 1 131 ? -6.042 -6.124 6.820 1.00 89.12 131 LYS A N 1
ATOM 1005 C CA . LYS A 1 131 ? -4.796 -6.161 7.601 1.00 89.12 131 LYS A CA 1
ATOM 1006 C C . LYS A 1 131 ? -4.601 -4.860 8.383 1.00 89.12 131 LYS A C 1
ATOM 1008 O O . LYS A 1 131 ? -4.402 -4.910 9.596 1.00 89.12 131 LYS A O 1
ATOM 1013 N N . GLN A 1 132 ? -4.737 -3.704 7.729 1.00 88.31 132 GLN A N 1
ATOM 1014 C CA . GLN A 1 132 ? -4.635 -2.395 8.389 1.00 88.31 132 GLN A CA 1
ATOM 1015 C C . GLN A 1 132 ? -5.703 -2.222 9.478 1.00 88.31 132 GLN A C 1
ATOM 1017 O O . GLN A 1 132 ? -5.379 -1.809 10.590 1.00 88.31 132 GLN A O 1
ATOM 1022 N N . ILE A 1 133 ? -6.949 -2.622 9.208 1.00 91.25 133 ILE A N 1
ATOM 1023 C CA . ILE A 1 133 ? -8.044 -2.560 10.190 1.00 91.25 133 ILE A CA 1
ATOM 1024 C C . ILE A 1 133 ? -7.761 -3.463 11.402 1.00 91.25 133 ILE A C 1
ATOM 1026 O O . ILE A 1 133 ? -8.033 -3.087 12.544 1.00 91.25 133 ILE A O 1
ATOM 1030 N N . SER A 1 134 ? -7.198 -4.655 11.182 1.00 89.62 134 SER A N 1
ATOM 1031 C CA . SER A 1 134 ? -6.824 -5.556 12.277 1.00 89.62 134 SER A CA 1
ATOM 1032 C C . SER A 1 134 ? -5.686 -4.996 13.136 1.00 89.62 134 SER A C 1
ATOM 1034 O O . SER A 1 134 ? -5.747 -5.100 14.360 1.00 89.62 134 SER A O 1
ATOM 1036 N N . ASN A 1 135 ? -4.708 -4.325 12.520 1.00 87.19 135 ASN A N 1
ATOM 1037 C CA . ASN A 1 135 ? -3.625 -3.657 13.237 1.00 87.19 135 ASN A CA 1
ATOM 1038 C C . ASN A 1 135 ? -4.158 -2.512 14.105 1.00 87.19 135 ASN A C 1
ATOM 1040 O O . ASN A 1 135 ? -3.792 -2.441 15.273 1.00 87.19 135 ASN A O 1
ATOM 1044 N N . LEU A 1 136 ? -5.082 -1.694 13.582 1.00 86.62 136 LEU A N 1
ATOM 1045 C CA . LEU A 1 136 ? -5.743 -0.621 14.343 1.00 86.62 136 LEU A CA 1
ATOM 1046 C C . LEU A 1 136 ? -6.458 -1.143 15.595 1.00 86.62 136 LEU A C 1
ATOM 1048 O O . LEU A 1 136 ? -6.383 -0.531 16.659 1.00 86.62 136 LEU A O 1
ATOM 1052 N N . ARG A 1 137 ? -7.130 -2.296 15.478 1.00 85.81 137 ARG A N 1
ATOM 1053 C CA . ARG A 1 137 ? -7.774 -2.954 16.621 1.00 85.81 137 ARG A CA 1
ATOM 1054 C C . ARG A 1 137 ? -6.748 -3.365 17.679 1.00 85.81 137 ARG A C 1
ATOM 1056 O O . ARG A 1 137 ? -6.968 -3.138 18.861 1.00 85.81 137 ARG A O 1
ATOM 1063 N N . ASN A 1 138 ? -5.640 -3.971 17.255 1.00 82.94 138 ASN A N 1
ATOM 1064 C CA . ASN A 1 138 ? -4.643 -4.535 18.165 1.00 82.94 138 ASN A CA 1
ATOM 1065 C C . ASN A 1 138 ? -3.786 -3.459 18.853 1.00 82.94 138 ASN A C 1
ATOM 1067 O O . ASN A 1 138 ? -3.362 -3.658 19.987 1.00 82.94 138 ASN A O 1
ATOM 1071 N N . THR A 1 139 ? -3.534 -2.322 18.199 1.00 76.19 139 THR A N 1
ATOM 1072 C CA . THR A 1 139 ? -2.757 -1.215 18.782 1.00 76.19 139 THR A CA 1
ATOM 1073 C C . THR A 1 139 ? -3.585 -0.306 19.694 1.00 76.19 139 THR A C 1
ATOM 1075 O O . THR A 1 139 ? -3.043 0.649 20.248 1.00 76.19 139 THR A O 1
ATOM 1078 N N . GLY A 1 140 ? -4.892 -0.560 19.860 1.00 67.19 140 GLY A N 1
ATOM 1079 C CA . GLY A 1 140 ? -5.774 0.211 20.751 1.00 67.19 140 GLY A CA 1
ATOM 1080 C C . GLY A 1 140 ? -5.912 1.694 20.380 1.00 67.19 140 GLY A C 1
ATOM 1081 O O . GLY A 1 140 ? -6.328 2.512 21.207 1.00 67.19 140 GLY A O 1
ATOM 1082 N N . GLY A 1 141 ? -5.533 2.047 19.150 1.00 63.81 141 GLY A N 1
ATOM 1083 C CA . GLY A 1 141 ? -5.440 3.424 18.683 1.00 63.81 141 GLY A CA 1
ATOM 1084 C C . GLY A 1 141 ? -4.217 4.211 19.179 1.00 63.81 141 GLY A C 1
ATOM 1085 O O . GLY A 1 141 ? -4.175 5.428 19.034 1.00 63.81 141 GLY A O 1
ATOM 1086 N N . ALA A 1 142 ? -3.195 3.554 19.741 1.00 55.75 142 ALA A N 1
ATOM 1087 C CA . ALA A 1 142 ? -1.950 4.224 20.147 1.00 55.75 142 ALA A CA 1
ATOM 1088 C C . ALA A 1 142 ? -1.1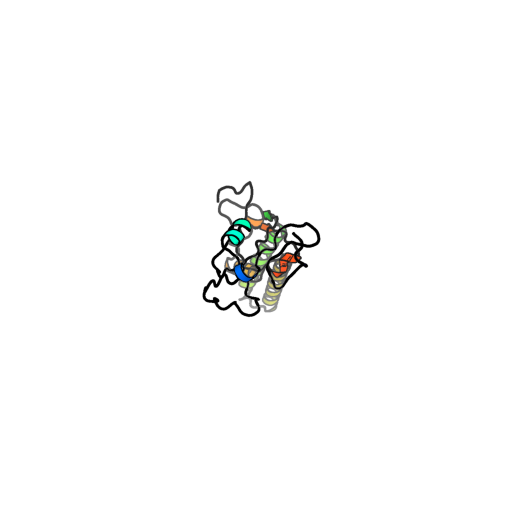71 4.827 18.959 1.00 55.75 142 ALA A C 1
ATOM 1090 O O . ALA A 1 142 ? -0.322 5.692 19.139 1.00 55.75 142 ALA A O 1
ATOM 1091 N N . THR A 1 143 ? -1.477 4.380 17.740 1.00 56.50 143 THR A N 1
ATOM 1092 C CA . THR A 1 143 ? -0.916 4.878 16.476 1.00 56.50 143 THR A CA 1
ATOM 1093 C C . THR A 1 143 ? -1.913 5.730 15.686 1.00 56.50 143 THR A C 1
ATOM 1095 O O . THR A 1 143 ? -1.694 5.964 14.498 1.00 56.50 143 THR A O 1
ATOM 1098 N N . THR A 1 144 ? -3.036 6.148 16.287 1.00 57.84 144 THR A N 1
ATOM 1099 C CA . THR A 1 144 ? -4.132 6.760 15.526 1.00 57.84 144 THR A CA 1
ATOM 1100 C C . THR A 1 144 ? -3.758 8.132 14.979 1.00 57.84 144 THR A C 1
ATOM 1102 O O . THR A 1 144 ? -3.862 9.155 15.654 1.00 57.84 144 THR A O 1
ATOM 1105 N N . GLY A 1 145 ? -3.384 8.132 13.702 1.00 58.81 145 GLY A N 1
ATOM 1106 C CA . GLY A 1 145 ? -3.852 9.092 12.715 1.00 58.81 145 GLY A CA 1
ATOM 1107 C C . GLY A 1 145 ? -3.323 10.523 12.817 1.00 58.81 145 GLY A C 1
ATOM 1108 O O . GLY A 1 145 ? -3.653 11.327 11.949 1.00 58.81 145 GLY A O 1
ATOM 1109 N N . SER A 1 146 ? -2.469 10.865 13.791 1.00 61.69 146 SER A N 1
ATOM 1110 C CA . SER A 1 146 ? -1.741 12.148 13.759 1.00 61.69 146 SER A CA 1
ATOM 1111 C C . SER A 1 146 ? -0.988 12.312 12.441 1.00 61.69 146 SER A C 1
ATOM 1113 O O . SER A 1 146 ? -0.955 13.401 11.872 1.00 61.69 146 SER A O 1
ATOM 1115 N N . ASN A 1 147 ? -0.501 11.198 11.898 1.00 73.94 147 ASN A N 1
ATOM 1116 C CA . ASN A 1 147 ? 0.178 11.131 10.618 1.00 73.94 147 ASN A CA 1
ATOM 1117 C C . ASN A 1 147 ? -0.698 11.325 9.368 1.00 73.94 147 ASN A C 1
ATOM 1119 O O . ASN A 1 147 ? -0.141 11.447 8.279 1.00 73.94 147 ASN A O 1
ATOM 1123 N N . LEU A 1 148 ? -2.029 11.346 9.502 1.00 82.19 148 LEU A N 1
ATOM 1124 C CA . LEU A 1 148 ? -2.965 11.726 8.434 1.00 82.19 148 LEU A CA 1
ATOM 1125 C C . LEU A 1 148 ? -3.308 13.221 8.456 1.00 82.19 148 LEU A C 1
ATOM 1127 O O . LEU A 1 148 ? -3.918 13.713 7.511 1.00 82.19 148 LEU A O 1
ATOM 1131 N N . LEU A 1 149 ? -2.957 13.933 9.532 1.00 82.12 149 LEU A N 1
ATOM 1132 C CA . LEU A 1 149 ? -3.231 15.361 9.695 1.00 82.12 149 LEU A CA 1
ATOM 1133 C C . LEU A 1 149 ? -1.953 16.186 9.561 1.00 82.12 149 LEU A C 1
ATOM 1135 O O . LEU A 1 149 ? -1.819 17.002 8.657 1.00 82.12 149 LEU A O 1
ATOM 1139 N N . ILE A 1 150 ? -1.015 16.003 10.489 1.00 79.62 150 ILE A N 1
ATOM 1140 C CA . ILE A 1 150 ? 0.255 16.726 10.509 1.00 79.62 150 ILE A CA 1
ATOM 1141 C C . ILE A 1 150 ? 1.315 15.749 11.021 1.00 79.62 150 ILE A C 1
ATOM 1143 O O . ILE A 1 150 ? 1.327 15.439 12.217 1.00 79.62 150 ILE A O 1
ATOM 1147 N N . PRO A 1 151 ? 2.207 15.258 10.147 1.00 76.38 151 PRO A N 1
ATOM 1148 C CA . PRO A 1 151 ? 3.227 14.310 10.554 1.00 76.38 151 PRO A CA 1
ATOM 1149 C C . PRO A 1 151 ? 4.264 14.989 11.449 1.00 76.38 151 PRO A C 1
ATOM 1151 O O . PRO A 1 151 ? 4.783 16.062 11.130 1.00 76.38 151 PRO A O 1
ATOM 1154 N N . LYS A 1 152 ? 4.587 14.357 12.579 1.00 78.56 152 LYS A N 1
ATOM 1155 C CA . LYS A 1 152 ? 5.694 14.789 13.441 1.00 78.56 152 LYS A CA 1
ATOM 1156 C C . LYS A 1 152 ? 7.005 14.114 13.023 1.00 78.56 152 LYS A C 1
ATOM 1158 O O . LYS A 1 152 ? 6.978 13.038 12.421 1.00 78.56 152 LYS A O 1
ATOM 1163 N N . PRO A 1 153 ? 8.170 14.695 13.366 1.00 78.19 153 PRO A N 1
ATOM 1164 C CA . PRO A 1 153 ? 9.455 14.055 13.105 1.00 78.19 153 PRO A CA 1
ATOM 1165 C C . PRO A 1 153 ? 9.523 12.647 13.718 1.00 78.19 153 PRO A C 1
ATOM 1167 O O . PRO A 1 153 ? 9.318 12.483 14.918 1.00 78.19 153 PRO A O 1
ATOM 1170 N N . GLY A 1 154 ? 9.828 11.640 12.895 1.00 78.75 154 GLY A N 1
ATOM 1171 C CA . GLY A 1 154 ? 9.924 10.237 13.317 1.00 78.75 154 GLY A CA 1
ATOM 1172 C C . GLY A 1 154 ? 8.623 9.430 13.223 1.00 78.75 154 GLY A C 1
ATOM 1173 O O . GLY A 1 154 ? 8.661 8.223 13.448 1.00 78.75 154 GLY A O 1
ATOM 1174 N N . GLU A 1 155 ? 7.495 10.049 12.860 1.00 78.50 155 GLU A N 1
ATOM 1175 C CA . GLU A 1 155 ? 6.246 9.335 12.572 1.00 78.50 155 GLU A CA 1
ATOM 1176 C C . GLU A 1 155 ? 6.196 8.876 11.105 1.00 78.50 155 GLU A C 1
ATOM 1178 O O . GLU A 1 155 ? 6.689 9.551 10.200 1.00 78.50 155 GLU A O 1
ATOM 1183 N N . SER A 1 156 ? 5.587 7.714 10.854 1.00 80.31 156 SER A N 1
ATOM 1184 C CA . SER A 1 156 ? 5.325 7.236 9.491 1.00 80.31 156 SER A CA 1
ATOM 1185 C C . SER A 1 156 ? 4.274 8.108 8.820 1.00 80.31 156 SER A C 1
ATOM 1187 O O . SER A 1 156 ? 3.269 8.401 9.454 1.00 80.31 156 SER A O 1
ATOM 1189 N N . ILE A 1 157 ? 4.447 8.449 7.546 1.00 84.31 157 ILE A N 1
ATOM 1190 C CA . ILE A 1 157 ? 3.493 9.260 6.776 1.00 84.31 157 ILE A CA 1
ATOM 1191 C C . ILE A 1 157 ? 2.662 8.401 5.823 1.00 84.31 157 ILE A C 1
ATOM 1193 O O . ILE A 1 157 ? 3.100 7.335 5.391 1.00 84.31 157 ILE A O 1
ATOM 1197 N N . TRP A 1 158 ? 1.478 8.889 5.466 1.00 86.56 158 TRP A N 1
ATOM 1198 C CA . TRP A 1 158 ? 0.675 8.312 4.392 1.00 86.56 158 TRP A CA 1
ATOM 1199 C C . TRP A 1 158 ? 0.955 9.045 3.082 1.00 86.56 158 TRP A C 1
ATOM 1201 O O . TRP A 1 158 ? 1.123 10.264 3.069 1.00 86.56 158 TRP A O 1
ATOM 1211 N N . VAL A 1 159 ? 1.000 8.302 1.978 1.00 88.38 159 VAL A N 1
ATOM 1212 C CA . VAL A 1 159 ? 1.210 8.849 0.634 1.00 88.38 159 VAL A CA 1
ATOM 1213 C C . VAL A 1 159 ? 0.137 8.297 -0.288 1.00 88.38 159 VAL A C 1
ATOM 1215 O O . VAL A 1 159 ? -0.075 7.087 -0.344 1.00 88.38 159 VAL A O 1
ATOM 1218 N N . TYR A 1 160 ? -0.527 9.191 -1.014 1.00 90.06 160 TYR A N 1
ATOM 1219 C CA . TYR A 1 160 ? -1.377 8.818 -2.138 1.00 90.06 160 TYR A CA 1
ATOM 1220 C C . TYR A 1 160 ? -0.555 8.915 -3.410 1.00 90.06 160 TYR A C 1
ATOM 1222 O O . TYR A 1 160 ? 0.037 9.963 -3.661 1.00 90.06 160 TYR A O 1
ATOM 1230 N N . ALA A 1 161 ? -0.519 7.832 -4.179 1.00 92.31 161 ALA A N 1
ATOM 1231 C CA . ALA A 1 161 ? 0.156 7.766 -5.464 1.00 92.31 161 ALA A CA 1
ATOM 1232 C C . ALA A 1 161 ? -0.864 7.466 -6.561 1.00 92.31 161 ALA A C 1
ATOM 1234 O O . ALA A 1 161 ? -1.655 6.529 -6.435 1.00 92.31 161 ALA A O 1
ATOM 1235 N N . ASP A 1 162 ? -0.825 8.258 -7.627 1.00 92.12 162 ASP A N 1
ATOM 1236 C CA . ASP A 1 162 ? -1.708 8.098 -8.773 1.00 92.12 162 ASP A CA 1
ATOM 1237 C C . ASP A 1 162 ? -1.037 7.171 -9.790 1.00 92.12 162 ASP A C 1
ATOM 1239 O O . ASP A 1 162 ? 0.047 7.456 -10.304 1.00 92.12 162 ASP A O 1
ATOM 1243 N N . VAL A 1 163 ? -1.680 6.036 -10.062 1.00 93.12 163 VAL A N 1
ATOM 1244 C CA . VAL A 1 163 ? -1.174 4.991 -10.960 1.00 93.12 163 VAL A CA 1
ATOM 1245 C C . VAL A 1 163 ? -2.096 4.832 -12.160 1.00 93.12 163 VAL A C 1
ATOM 1247 O O . VAL A 1 163 ? -3.318 4.923 -12.040 1.00 93.12 163 VAL A O 1
ATOM 1250 N N . PHE A 1 164 ? -1.515 4.581 -13.333 1.00 94.00 164 PHE A N 1
ATOM 1251 C CA . PHE A 1 164 ? -2.301 4.328 -14.536 1.00 94.00 164 PHE A CA 1
ATOM 1252 C C . PHE A 1 164 ? -3.009 2.973 -14.454 1.00 94.00 164 PHE A C 1
ATOM 1254 O O . PHE A 1 164 ? -2.446 1.985 -13.983 1.00 94.00 164 PHE A O 1
ATOM 1261 N N . GLU A 1 165 ? -4.224 2.898 -14.997 1.00 93.75 165 GLU A N 1
ATOM 1262 C CA . GLU A 1 165 ? -5.031 1.670 -15.015 1.00 93.75 165 GLU A CA 1
ATOM 1263 C C . GLU A 1 165 ? -4.295 0.491 -15.673 1.00 93.75 165 GLU A C 1
ATOM 1265 O O . GLU A 1 165 ? -4.387 -0.641 -15.208 1.00 93.75 165 GLU A O 1
ATOM 1270 N N . MET A 1 166 ? -3.489 0.760 -16.704 1.00 94.56 166 MET A N 1
ATOM 1271 C CA . MET A 1 166 ? -2.686 -0.266 -17.382 1.00 94.56 166 MET A CA 1
ATOM 1272 C C . MET A 1 166 ? -1.629 -0.916 -16.476 1.00 94.56 166 MET A C 1
ATOM 1274 O O . MET A 1 166 ? -1.191 -2.037 -16.747 1.00 94.56 166 MET A O 1
ATOM 1278 N N . ASP A 1 167 ? -1.199 -0.216 -15.426 1.00 93.25 167 ASP A N 1
ATOM 1279 C CA . ASP A 1 167 ? -0.204 -0.695 -14.469 1.00 93.25 167 ASP A CA 1
ATOM 1280 C C . ASP A 1 167 ? -0.839 -1.385 -13.255 1.00 93.25 167 ASP A C 1
ATOM 1282 O O . ASP A 1 167 ? -0.185 -2.218 -12.628 1.00 93.25 167 ASP A O 1
ATOM 1286 N N . LEU A 1 168 ? -2.125 -1.130 -12.980 1.00 90.19 168 LEU A N 1
ATOM 1287 C CA . LEU A 1 168 ? -2.866 -1.688 -11.846 1.00 90.19 168 LEU A CA 1
ATOM 1288 C C . LEU A 1 168 ? -2.763 -3.222 -11.710 1.00 90.19 168 LEU A C 1
ATOM 1290 O O . LEU A 1 168 ? -2.537 -3.681 -10.592 1.00 90.19 168 LEU A O 1
ATOM 1294 N N . PRO A 1 169 ? -2.828 -4.039 -12.786 1.00 92.62 169 PRO A N 1
ATOM 1295 C CA . PRO A 1 169 ? -2.712 -5.497 -12.665 1.00 92.62 169 PRO A CA 1
ATOM 1296 C C . PRO A 1 169 ? -1.355 -5.993 -12.149 1.00 92.62 169 PRO A C 1
ATOM 1298 O O . PRO A 1 169 ? -1.216 -7.175 -11.854 1.00 92.62 169 PRO A O 1
ATOM 1301 N N . ARG A 1 170 ? -0.333 -5.129 -12.110 1.00 90.44 170 ARG A N 1
ATOM 1302 C CA . ARG A 1 170 ? 1.025 -5.456 -11.648 1.00 90.44 170 ARG A CA 1
ATOM 1303 C C . ARG A 1 170 ? 1.322 -4.895 -10.259 1.00 90.44 170 ARG A C 1
ATOM 1305 O O . ARG A 1 170 ? 2.433 -5.076 -9.769 1.00 90.44 170 ARG A O 1
ATOM 1312 N N . ILE A 1 171 ? 0.366 -4.188 -9.658 1.00 91.12 171 ILE A N 1
ATOM 1313 C CA . ILE A 1 171 ? 0.513 -3.543 -8.358 1.00 91.12 171 ILE A CA 1
ATOM 1314 C C . ILE A 1 171 ? -0.195 -4.404 -7.317 1.00 91.12 171 ILE A C 1
ATOM 1316 O O . ILE A 1 171 ? -1.417 -4.527 -7.308 1.00 91.12 171 ILE A O 1
ATOM 1320 N N . GLU A 1 172 ? 0.591 -4.977 -6.413 1.00 89.25 172 GLU A N 1
ATOM 1321 C CA . GLU A 1 172 ? 0.111 -5.848 -5.346 1.00 89.25 172 GLU A CA 1
ATOM 1322 C C . GLU A 1 172 ? 0.591 -5.357 -3.977 1.00 89.25 172 GLU A C 1
ATOM 1324 O O . GLU A 1 172 ? 1.623 -4.695 -3.836 1.00 89.25 172 GLU A O 1
ATOM 1329 N N . ALA A 1 173 ? -0.165 -5.688 -2.930 1.00 86.69 173 ALA A N 1
ATOM 1330 C CA . ALA A 1 173 ? 0.218 -5.340 -1.568 1.00 86.69 173 ALA A CA 1
ATOM 1331 C C . ALA A 1 173 ? 1.485 -6.106 -1.146 1.00 86.69 173 ALA A C 1
ATOM 1333 O O . ALA A 1 173 ? 1.507 -7.335 -1.171 1.00 86.69 173 ALA A O 1
ATOM 1334 N N . GLY A 1 174 ? 2.500 -5.376 -0.677 1.00 86.38 174 GLY A N 1
ATOM 1335 C CA . GLY A 1 174 ? 3.789 -5.937 -0.250 1.00 86.38 174 GLY A CA 1
ATOM 1336 C C . GLY A 1 174 ? 4.944 -5.664 -1.212 1.00 86.38 174 GLY A C 1
ATOM 1337 O O . GLY A 1 174 ? 6.072 -6.036 -0.901 1.00 86.38 174 GLY A O 1
ATOM 1338 N N . LEU A 1 175 ? 4.682 -4.999 -2.342 1.00 89.88 175 LEU A N 1
ATOM 1339 C CA . LEU A 1 175 ? 5.737 -4.467 -3.198 1.00 89.88 175 LEU A CA 1
ATOM 1340 C C . LEU A 1 175 ? 6.568 -3.415 -2.456 1.00 89.88 175 LEU A C 1
ATOM 1342 O O . LEU A 1 175 ? 6.045 -2.618 -1.675 1.00 89.88 175 LEU A O 1
ATOM 1346 N N . GLU A 1 176 ? 7.870 -3.423 -2.723 1.00 89.19 176 GLU A N 1
ATOM 1347 C CA . GLU A 1 176 ? 8.791 -2.407 -2.233 1.00 89.19 176 GLU A CA 1
ATOM 1348 C C . GLU A 1 176 ? 8.603 -1.113 -3.033 1.00 89.19 176 GLU A C 1
ATOM 1350 O O . GLU A 1 176 ? 8.485 -1.138 -4.260 1.00 89.19 176 GLU A O 1
ATOM 1355 N N . VAL A 1 177 ? 8.544 0.017 -2.329 1.00 90.31 177 VAL A N 1
ATOM 1356 C CA . VAL A 1 177 ? 8.305 1.335 -2.919 1.00 90.31 177 VAL A CA 1
ATOM 1357 C C . VAL A 1 177 ? 9.369 2.294 -2.414 1.00 90.31 177 VAL A C 1
ATOM 1359 O O . VAL A 1 177 ? 9.558 2.440 -1.207 1.00 90.31 177 VAL A O 1
ATOM 1362 N N . THR A 1 178 ? 10.017 2.990 -3.342 1.00 90.19 178 THR A N 1
ATOM 1363 C CA . THR A 1 178 ? 10.932 4.089 -3.032 1.00 90.19 178 THR A CA 1
ATOM 1364 C C . THR A 1 178 ? 10.207 5.405 -3.257 1.00 90.19 178 THR A C 1
ATOM 1366 O O . THR A 1 178 ? 9.698 5.657 -4.347 1.00 90.19 178 THR A O 1
ATOM 1369 N N . ILE A 1 179 ? 10.164 6.251 -2.230 1.00 88.19 179 ILE A N 1
ATOM 1370 C CA . ILE A 1 179 ? 9.518 7.563 -2.289 1.00 88.19 179 ILE A CA 1
ATOM 1371 C C . ILE A 1 179 ? 10.612 8.621 -2.357 1.00 88.19 179 ILE A C 1
ATOM 1373 O O . ILE A 1 179 ? 11.493 8.662 -1.504 1.00 88.19 179 ILE A O 1
ATOM 1377 N N . THR A 1 180 ? 10.549 9.485 -3.365 1.00 86.75 180 THR A N 1
ATOM 1378 C CA . THR A 1 180 ? 11.473 10.609 -3.537 1.00 86.75 180 THR A CA 1
ATOM 1379 C C . THR A 1 180 ? 10.691 11.920 -3.520 1.00 86.75 180 THR A C 1
ATOM 1381 O O . THR A 1 180 ? 9.564 12.002 -4.004 1.00 86.75 180 THR A O 1
ATOM 1384 N N . GLY A 1 181 ? 11.266 12.969 -2.933 1.00 81.69 181 GLY A N 1
ATOM 1385 C CA . GLY A 1 181 ? 10.651 14.294 -2.903 1.00 81.69 181 GLY A CA 1
ATOM 1386 C C . GLY A 1 181 ? 11.682 15.372 -2.608 1.00 81.69 181 GLY A C 1
ATOM 1387 O O . GLY A 1 181 ? 12.574 15.160 -1.795 1.00 81.69 181 GLY A O 1
ATOM 1388 N N . GLY A 1 182 ? 11.555 16.544 -3.238 1.00 71.94 182 GLY A N 1
ATOM 1389 C CA . GLY A 1 182 ? 12.534 17.634 -3.086 1.00 71.94 182 GLY A CA 1
ATOM 1390 C C . GLY A 1 182 ? 12.655 18.189 -1.659 1.00 71.94 182 GLY A C 1
ATOM 1391 O O . GLY A 1 182 ? 13.666 18.780 -1.312 1.00 71.94 182 GLY A O 1
ATOM 1392 N N . SER A 1 183 ? 11.649 17.964 -0.806 1.00 66.81 183 SER A N 1
ATOM 1393 C CA . SER A 1 183 ? 11.688 18.306 0.627 1.00 66.81 183 SER A CA 1
ATOM 1394 C C . SER A 1 183 ? 12.144 17.140 1.523 1.00 66.81 183 SER A C 1
ATOM 1396 O O . SER A 1 183 ? 12.164 17.287 2.744 1.00 66.81 183 SER A O 1
ATOM 1398 N N . LEU A 1 184 ? 12.454 15.980 0.936 1.00 64.38 184 LEU A N 1
ATOM 1399 C CA . LEU A 1 184 ? 12.851 14.747 1.624 1.00 64.38 184 LEU A CA 1
ATOM 1400 C C . LEU A 1 184 ? 14.340 14.418 1.414 1.00 64.38 184 LEU A C 1
ATOM 1402 O O . LEU A 1 184 ? 14.772 13.328 1.776 1.00 64.38 184 LEU A O 1
ATOM 1406 N N . GLU A 1 185 ? 15.133 15.326 0.832 1.00 42.69 185 GLU A N 1
ATOM 1407 C CA . GLU A 1 185 ? 16.558 15.075 0.593 1.00 42.69 185 GLU A CA 1
ATOM 1408 C C . GLU A 1 185 ? 17.297 14.736 1.901 1.00 42.69 185 GLU A C 1
ATOM 1410 O O . GLU A 1 185 ? 17.426 15.568 2.801 1.00 42.69 185 GLU A O 1
ATOM 1415 N N . GLY A 1 186 ? 17.802 13.499 1.986 1.00 51.25 186 GLY A N 1
ATOM 1416 C CA . GLY A 1 186 ? 18.763 13.071 3.005 1.00 51.25 186 GLY A CA 1
ATOM 1417 C C . GLY A 1 186 ? 18.303 12.026 4.027 1.00 51.25 186 GLY A C 1
ATOM 1418 O O . GLY A 1 186 ? 19.041 11.823 4.994 1.00 51.25 186 GLY A O 1
ATOM 1419 N N . LYS A 1 187 ? 17.156 11.354 3.857 1.00 38.50 187 LYS A N 1
ATOM 1420 C CA . LYS A 1 187 ? 16.818 10.135 4.619 1.00 38.50 187 LYS A CA 1
ATOM 1421 C C . LYS A 1 187 ? 16.101 9.091 3.780 1.00 38.50 187 LYS A C 1
ATOM 1423 O O . LYS A 1 187 ? 15.194 9.486 3.021 1.00 38.50 187 LYS A O 1
#

pLDDT: mean 81.87, std 14.22, range [36.78, 97.25]

Solvent-accessible surface area (backbone atoms only — not comparable to full-atom values): 12447 Å² total; per-residue (Å²): 136,68,85,88,71,80,72,99,62,89,50,60,39,92,88,77,67,47,76,63,79,76,69,76,86,72,68,75,90,79,76,91,64,85,76,73,78,58,61,87,98,53,83,80,79,88,76,55,70,70,55,45,59,74,72,60,75,82,87,77,83,90,74,94,73,90,85,80,84,88,83,89,53,65,66,44,78,43,72,39,70,64,61,37,50,46,51,52,53,28,47,50,29,46,53,50,35,59,69,36,69,80,49,91,52,66,68,61,39,55,51,31,48,53,48,30,51,51,33,52,50,51,43,43,74,76,67,50,50,72,67,58,54,51,49,48,62,73,52,73,46,78,78,64,43,51,31,27,69,61,63,54,96,92,56,75,72,47,70,50,63,59,72,59,75,91,53,49,90,78,63,62,96,84,67,89,79,88,87,83,52,94,91,50,80,87,120

Foldseek 3Di:
DDPPDDDPDWAADPPPRHTDDDPVVVDDPPPPDDPPDDPPPDDDDDDDPVRCVVVVDDDDDDDDDDDDDDFDWDKDFAADPPLLVLLVQLLVLLVLLVVCPPPPDPVSNVVSVVSNVVSVVVNVVVPDDPVRSVVSNVCSCPLRDPQNHPDDPPRDTDMDTDGDPVCVVVDDPPDDDDDDDPVPPDD

Secondary structure (DSSP, 8-state):
--TT---SSS-B-TTT-PBPPPSGGG----------PPPTT-------HHHHHHHT-----------------EEEE---HHHHHHHHHHHHHHHHHHHTTT-S-HHHHHHHHHHHHHHHHHHHHTT--HHHHHHHHHTTTTT-SHHHHSPPTTSPPPEEEE--TTTGGG--TT-------TT-TT-